Protein AF-A0A2J6PG53-F1 (afdb_monomer)

Sequence (286 aa):
MSLESAIVRFERAFRNMATKQEKALQEWVALQCAYENDNHASLFQEWVLQEQRVCKGVARVMCQLQYQDHYEHLKPDIRKLVDTLVRRLQLDGFWILYFALGRSLVQSRRALRCLVRVVKKRPQTDIHAILLELRRIRDQHRRYDRTRGVSKKMHEFALDDVLRMADALLPPTATAGSRGSTIYPPPSAPAPEIEGVPGEHEQPMTGPGLDSGEQNAQPYESNNKDA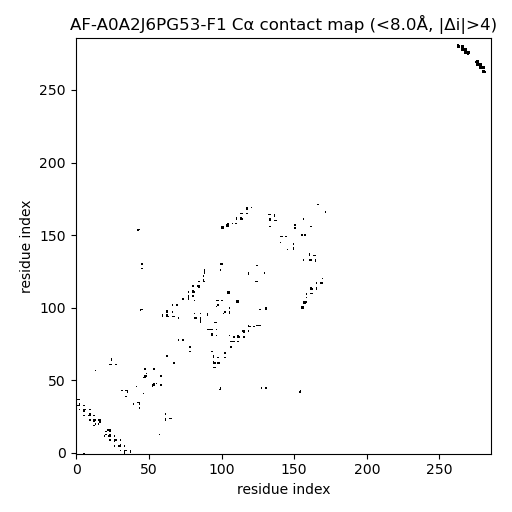DERSLDWDDYDDDGGGGDSGSESDFEHAYESNSKELLPAVLQKDGRGKIHKSLLYVPLC

Structure (mmCIF, N/CA/C/O backbone):
data_AF-A0A2J6PG53-F1
#
_entry.id   AF-A0A2J6PG53-F1
#
loop_
_atom_site.group_PDB
_atom_site.id
_atom_site.type_symbol
_atom_site.label_atom_id
_atom_site.label_alt_id
_atom_site.label_comp_id
_atom_site.label_asym_id
_atom_site.label_entity_id
_atom_site.label_seq_id
_atom_site.pdbx_PDB_ins_code
_atom_site.Cartn_x
_atom_site.Cartn_y
_atom_site.Cartn_z
_atom_site.occupancy
_atom_site.B_iso_or_equiv
_atom_site.auth_seq_id
_atom_site.auth_comp_id
_atom_site.auth_asym_id
_atom_site.auth_atom_id
_atom_site.pdbx_PDB_model_num
ATOM 1 N N . MET A 1 1 ? 1.942 9.872 22.451 1.00 82.25 1 MET A N 1
ATOM 2 C CA . MET A 1 1 ? 1.058 8.727 22.776 1.00 82.25 1 MET A CA 1
ATOM 3 C C . MET A 1 1 ? 1.877 7.475 22.532 1.00 82.25 1 MET A C 1
ATOM 5 O O . MET A 1 1 ? 2.533 7.452 21.503 1.00 82.25 1 MET A O 1
ATOM 9 N N . SER A 1 2 ? 1.918 6.508 23.453 1.00 91.62 2 SER A N 1
ATOM 10 C CA . SER A 1 2 ? 2.671 5.265 23.216 1.00 91.62 2 SER A CA 1
ATOM 11 C C . SER A 1 2 ? 1.938 4.353 22.229 1.00 91.62 2 SER A C 1
ATOM 13 O O . SER A 1 2 ? 0.706 4.414 22.136 1.00 91.62 2 SER A O 1
ATOM 15 N N . LEU A 1 3 ? 2.682 3.486 21.536 1.00 90.12 3 LEU A N 1
ATOM 16 C CA . LEU A 1 3 ? 2.114 2.490 20.627 1.00 90.12 3 LEU A CA 1
ATOM 17 C C . LEU A 1 3 ? 1.132 1.556 21.349 1.00 90.12 3 LEU A C 1
ATOM 19 O O . LEU A 1 3 ? 0.016 1.356 20.880 1.00 90.12 3 LEU A O 1
ATOM 23 N N . GLU A 1 4 ? 1.487 1.065 22.538 1.00 90.75 4 GLU A N 1
ATOM 24 C CA . GLU A 1 4 ? 0.607 0.211 23.352 1.00 90.75 4 GLU A CA 1
ATOM 25 C C . GLU A 1 4 ? -0.728 0.892 23.681 1.00 90.75 4 GLU A C 1
ATOM 27 O O . GLU A 1 4 ? -1.799 0.292 23.564 1.00 90.75 4 GLU A O 1
ATOM 32 N N . SER A 1 5 ? -0.685 2.180 24.042 1.00 92.88 5 SER A N 1
ATOM 33 C CA . SER A 1 5 ? -1.896 2.958 24.308 1.00 92.88 5 SER A CA 1
ATOM 34 C C . SER A 1 5 ? -2.752 3.105 23.049 1.00 92.88 5 SER A C 1
ATOM 36 O O . SER A 1 5 ? -3.978 2.988 23.128 1.00 92.88 5 SER A O 1
ATOM 38 N N . ALA A 1 6 ? -2.124 3.325 21.892 1.00 92.50 6 ALA A N 1
ATOM 39 C CA . ALA A 1 6 ? -2.818 3.431 20.615 1.00 92.50 6 ALA A CA 1
ATOM 40 C C . ALA A 1 6 ? -3.486 2.105 20.211 1.00 92.50 6 ALA A C 1
ATOM 42 O O . ALA A 1 6 ? -4.646 2.122 19.800 1.00 92.50 6 ALA A O 1
ATOM 43 N N . ILE A 1 7 ? -2.824 0.960 20.424 1.00 91.56 7 ILE A N 1
ATOM 44 C CA . ILE A 1 7 ? -3.396 -0.376 20.181 1.00 91.56 7 ILE A CA 1
ATOM 45 C C . ILE A 1 7 ? -4.667 -0.572 21.015 1.00 91.56 7 ILE A C 1
ATOM 47 O O . ILE A 1 7 ? -5.733 -0.853 20.466 1.00 91.56 7 ILE A O 1
ATOM 51 N N . VAL A 1 8 ? -4.603 -0.337 22.330 1.00 93.00 8 VAL A N 1
ATOM 52 C CA . VAL A 1 8 ? -5.758 -0.521 23.232 1.00 93.00 8 VAL A CA 1
ATOM 53 C C . VAL A 1 8 ? -6.928 0.394 22.851 1.00 93.00 8 VAL A C 1
ATOM 55 O O . VAL A 1 8 ? -8.099 -0.005 22.912 1.00 93.00 8 VAL A O 1
ATOM 58 N N . ARG A 1 9 ? -6.637 1.641 22.458 1.00 93.81 9 ARG A N 1
ATOM 59 C CA . ARG A 1 9 ? -7.659 2.588 21.990 1.00 93.81 9 ARG A CA 1
ATOM 60 C C . ARG A 1 9 ? -8.298 2.129 20.685 1.00 93.81 9 ARG A C 1
ATOM 62 O O . ARG A 1 9 ? -9.529 2.140 20.596 1.00 93.81 9 ARG A O 1
ATOM 69 N N . PHE A 1 10 ? -7.487 1.692 19.726 1.00 93.56 10 PHE A N 1
ATOM 70 C CA . PHE A 1 10 ? -7.952 1.159 18.454 1.00 93.56 10 PHE A CA 1
ATOM 71 C C . PHE A 1 10 ? -8.844 -0.068 18.656 1.00 93.56 10 PHE A C 1
ATOM 73 O O . PHE A 1 10 ? -9.980 -0.069 18.191 1.00 93.56 10 PHE A O 1
ATOM 80 N N . GLU A 1 11 ? -8.425 -1.058 19.446 1.00 91.75 11 GLU A N 1
ATOM 81 C CA . GLU A 1 11 ? -9.234 -2.249 19.741 1.00 91.75 11 GLU A CA 1
ATOM 82 C C . GLU A 1 11 ? -10.575 -1.906 20.401 1.00 91.75 11 GLU A C 1
ATOM 84 O O . GLU A 1 11 ? -11.615 -2.517 20.126 1.00 91.75 11 GLU A O 1
ATOM 89 N N . ARG A 1 12 ? -10.582 -0.918 21.305 1.00 92.69 12 ARG A N 1
ATOM 90 C CA . ARG A 1 12 ? -11.817 -0.428 21.927 1.00 92.69 12 ARG A CA 1
ATOM 91 C C . ARG A 1 12 ? -12.718 0.258 20.903 1.00 92.69 12 ARG A C 1
ATOM 93 O O . ARG A 1 12 ? -13.933 0.072 20.957 1.00 92.69 12 ARG A O 1
ATOM 100 N N . ALA A 1 13 ? -12.165 1.064 20.005 1.00 92.31 13 ALA A N 1
ATOM 101 C CA . ALA A 1 13 ? -12.940 1.735 18.969 1.00 92.31 13 ALA A CA 1
ATOM 102 C C . ALA A 1 13 ? -13.483 0.744 17.934 1.00 92.31 13 ALA A C 1
ATOM 104 O O . ALA A 1 13 ? -14.668 0.809 17.613 1.00 92.31 13 ALA A O 1
ATOM 105 N N . PHE A 1 14 ? -12.671 -0.225 17.511 1.00 91.38 14 PHE A N 1
ATOM 106 C CA . PHE A 1 14 ? -13.055 -1.271 16.571 1.00 91.38 14 PHE A CA 1
ATOM 107 C C . PHE A 1 14 ? -14.208 -2.132 17.104 1.00 91.38 14 PHE A C 1
ATOM 109 O O . PHE A 1 14 ? -15.192 -2.352 16.403 1.00 91.38 14 PHE A O 1
ATOM 116 N N . ARG A 1 15 ? -14.177 -2.528 18.386 1.00 91.62 15 ARG A N 1
ATOM 117 C CA . ARG A 1 15 ? -15.313 -3.231 19.022 1.00 91.62 15 ARG A CA 1
ATOM 118 C C . ARG A 1 15 ? -16.623 -2.439 18.986 1.00 91.62 15 ARG A C 1
ATOM 120 O O . ARG A 1 15 ? -17.694 -3.030 18.967 1.00 91.62 15 ARG A O 1
ATOM 127 N N . ASN A 1 16 ? -16.542 -1.110 18.955 1.00 90.81 16 ASN A N 1
ATOM 128 C CA . ASN A 1 16 ? -17.698 -0.214 18.890 1.00 90.81 16 ASN A CA 1
ATOM 129 C C . ASN A 1 16 ? -17.999 0.283 17.461 1.00 90.81 16 ASN A C 1
ATOM 131 O O . ASN A 1 16 ? -18.835 1.174 17.283 1.00 90.81 16 ASN A O 1
ATOM 135 N N . MET A 1 17 ? -17.342 -0.276 16.438 1.00 90.25 17 MET A N 1
ATOM 136 C CA . MET A 1 17 ? -17.388 0.227 15.063 1.00 90.25 17 MET A CA 1
ATOM 137 C C . MET A 1 17 ? -18.797 0.205 14.463 1.00 90.25 17 MET A C 1
ATOM 139 O O . MET A 1 17 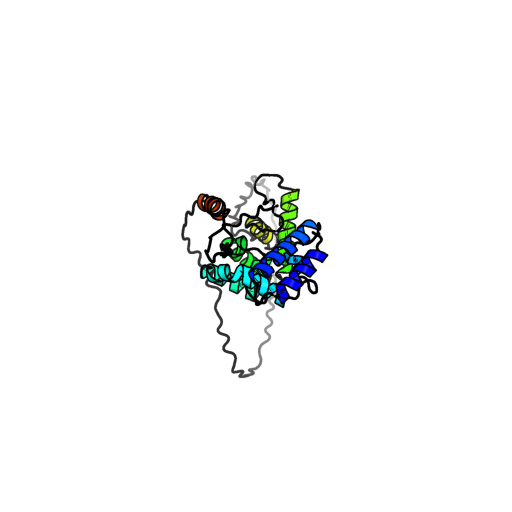? -19.133 1.116 13.713 1.00 90.25 17 MET A O 1
ATOM 143 N N . ALA A 1 18 ? -19.648 -0.752 14.852 1.00 85.44 18 ALA A N 1
ATOM 144 C CA . ALA A 1 18 ? -21.035 -0.844 14.382 1.00 85.44 18 ALA A CA 1
ATOM 145 C C . ALA A 1 18 ? -21.847 0.448 14.600 1.00 85.44 18 ALA A C 1
ATOM 147 O O . ALA A 1 18 ? -22.787 0.717 13.862 1.00 85.44 18 ALA A O 1
ATOM 148 N N . THR A 1 19 ? -21.476 1.260 15.596 1.00 85.31 19 THR A N 1
ATOM 149 C CA . THR A 1 19 ? -22.150 2.534 15.898 1.00 85.31 19 THR A CA 1
ATOM 150 C C . THR A 1 19 ? -21.286 3.763 15.617 1.00 85.31 19 THR A C 1
ATOM 152 O O . THR A 1 19 ? -21.804 4.877 15.597 1.00 85.31 19 THR A O 1
ATOM 155 N N . LYS A 1 20 ? -19.966 3.593 15.440 1.00 90.75 20 LYS A N 1
ATOM 156 C CA . LYS A 1 20 ? -18.984 4.689 15.359 1.00 90.75 20 LYS A CA 1
ATOM 157 C C . LYS A 1 20 ? -17.833 4.362 14.399 1.00 90.75 20 LYS A C 1
ATOM 159 O O . LYS A 1 20 ? -16.673 4.350 14.810 1.00 90.75 20 LYS A O 1
ATOM 164 N N . GLN A 1 21 ? -18.146 4.109 13.128 1.00 90.88 21 GLN A N 1
ATOM 165 C CA . GLN A 1 21 ? -17.150 3.784 12.094 1.00 90.88 21 GLN A CA 1
ATOM 166 C C . GLN A 1 21 ? -16.042 4.840 11.979 1.00 90.88 21 GLN A C 1
ATOM 168 O O . GLN A 1 21 ? -14.862 4.502 12.000 1.00 90.88 21 GLN A O 1
ATOM 173 N N . GLU A 1 22 ? -16.409 6.123 11.955 1.00 91.25 22 GLU A N 1
ATOM 174 C CA . GLU A 1 22 ? -15.449 7.228 11.854 1.00 91.25 22 GLU A CA 1
ATOM 175 C C . GLU A 1 22 ? -14.430 7.218 13.002 1.00 91.25 22 GLU A C 1
ATOM 177 O O . GLU A 1 22 ? -13.234 7.399 12.786 1.00 91.25 22 GLU A O 1
ATOM 182 N N . LYS A 1 23 ? -14.877 6.910 14.227 1.00 92.75 23 LYS A N 1
ATOM 183 C CA . LYS A 1 23 ? -13.979 6.797 15.379 1.00 92.75 23 LYS A CA 1
ATOM 184 C C . LYS A 1 23 ? -12.987 5.644 15.211 1.00 92.75 23 LYS A C 1
ATOM 186 O O . LYS A 1 23 ? -11.836 5.782 15.606 1.00 92.75 23 LYS A O 1
ATOM 191 N N . ALA A 1 24 ? -13.412 4.514 14.644 1.00 92.75 24 ALA A N 1
ATOM 192 C CA . ALA A 1 24 ? -12.507 3.399 14.372 1.00 92.75 24 ALA A CA 1
ATOM 193 C C . ALA A 1 24 ? -11.434 3.788 13.340 1.00 92.75 24 ALA A C 1
ATOM 195 O O . ALA A 1 24 ? -10.266 3.473 13.548 1.00 92.75 24 ALA A O 1
ATOM 196 N N . LEU A 1 25 ? -11.804 4.529 12.288 1.00 93.81 25 LEU A N 1
ATOM 197 C CA . LEU A 1 25 ? -10.853 5.061 11.302 1.00 93.81 25 LEU A CA 1
ATOM 198 C C . LEU A 1 25 ? -9.879 6.072 11.920 1.00 93.81 25 LEU A C 1
ATOM 200 O O . LEU A 1 25 ? -8.680 5.993 11.676 1.00 93.81 25 LEU A O 1
ATOM 204 N N . GLN A 1 26 ? -10.364 6.981 12.768 1.00 94.44 26 GLN A N 1
ATOM 205 C CA . GLN A 1 26 ? -9.506 7.940 13.471 1.00 94.44 26 GLN A CA 1
ATOM 206 C C . GLN A 1 26 ? -8.481 7.238 14.371 1.00 94.44 26 GLN A C 1
ATOM 208 O O . GLN A 1 26 ? -7.308 7.601 14.370 1.00 94.44 26 GLN A O 1
ATOM 213 N N . GLU A 1 27 ? -8.898 6.215 15.121 1.00 95.00 27 GLU A N 1
ATOM 214 C CA . GLU A 1 27 ? -7.981 5.456 15.980 1.00 95.00 27 GLU A CA 1
ATOM 215 C C . GLU A 1 27 ? -7.042 4.545 15.171 1.00 95.00 27 GLU A C 1
ATOM 217 O O . GLU A 1 27 ? -5.925 4.295 15.609 1.00 95.00 27 GLU A O 1
ATOM 222 N N . TRP A 1 28 ? -7.443 4.096 13.977 1.00 94.88 28 TRP A N 1
ATOM 223 C CA . TRP A 1 28 ? -6.558 3.399 13.036 1.00 94.88 28 TRP A CA 1
ATOM 224 C C . TRP A 1 28 ? -5.435 4.306 12.525 1.00 94.88 28 TRP A C 1
ATOM 226 O O . TRP A 1 28 ? -4.267 3.925 12.562 1.00 94.88 28 TRP A O 1
ATOM 236 N N . VAL A 1 29 ? -5.766 5.538 12.132 1.00 93.06 29 VAL A N 1
ATOM 237 C CA . VAL A 1 29 ? -4.764 6.545 11.753 1.00 93.06 29 VAL A CA 1
ATOM 238 C C . VAL A 1 29 ? -3.878 6.900 12.949 1.00 93.06 29 VAL A C 1
ATOM 240 O O . VAL A 1 29 ? -2.661 6.969 12.816 1.00 93.06 29 VAL A O 1
ATOM 243 N N . ALA A 1 30 ? -4.456 7.059 14.144 1.00 93.69 30 ALA A N 1
ATOM 244 C CA . ALA A 1 30 ? -3.682 7.325 15.356 1.00 93.69 30 ALA A CA 1
ATOM 245 C C . ALA A 1 30 ? -2.719 6.177 15.701 1.00 93.69 30 ALA A C 1
ATOM 247 O O . ALA A 1 30 ? -1.609 6.439 16.162 1.00 93.69 30 ALA A O 1
ATOM 248 N N . LEU A 1 31 ? -3.120 4.924 15.460 1.00 93.94 31 LEU A N 1
ATOM 249 C CA . LEU A 1 31 ? -2.261 3.752 15.598 1.00 93.94 31 LEU A CA 1
ATOM 250 C C . LEU A 1 31 ? -1.091 3.799 14.612 1.00 93.94 31 LEU A C 1
ATOM 252 O O . LEU A 1 31 ? 0.048 3.612 15.036 1.00 93.94 31 LEU A O 1
ATOM 256 N N . GLN A 1 32 ? -1.351 4.108 13.340 1.00 92.50 32 GLN A N 1
ATOM 257 C CA . GLN A 1 32 ? -0.295 4.294 12.346 1.00 92.50 32 GLN A CA 1
ATOM 258 C C . GLN A 1 32 ? 0.681 5.402 12.772 1.00 92.50 32 GLN A C 1
ATOM 260 O O . GLN A 1 32 ? 1.887 5.178 12.800 1.00 92.50 32 GLN A O 1
ATOM 265 N N . CYS A 1 33 ? 0.184 6.570 13.188 1.00 91.25 33 CYS A N 1
ATOM 266 C CA . CYS A 1 33 ? 1.042 7.657 13.662 1.00 91.25 33 CYS A CA 1
ATOM 267 C C . CYS A 1 33 ? 1.837 7.268 14.916 1.00 91.25 33 CYS A C 1
ATOM 269 O O . CYS A 1 33 ? 2.998 7.645 15.051 1.00 91.25 33 CYS A O 1
ATOM 271 N N . ALA A 1 34 ? 1.236 6.541 15.861 1.00 91.75 34 ALA A N 1
ATOM 272 C CA . ALA A 1 34 ? 1.941 6.082 17.055 1.00 91.75 34 ALA A CA 1
ATOM 273 C C . ALA A 1 34 ? 3.067 5.105 16.695 1.00 91.75 34 ALA A C 1
ATOM 275 O O . ALA A 1 34 ? 4.157 5.223 17.241 1.00 91.75 34 ALA A O 1
ATOM 276 N N . TYR A 1 35 ? 2.815 4.205 15.743 1.00 91.50 35 TYR A N 1
ATOM 277 C CA . TYR A 1 35 ? 3.811 3.280 15.215 1.00 91.50 35 TYR A CA 1
ATOM 278 C C . TYR A 1 35 ? 4.969 4.016 14.532 1.00 91.50 35 TYR A C 1
ATOM 280 O O . TYR A 1 35 ? 6.133 3.769 14.834 1.00 91.50 35 TYR A O 1
ATOM 288 N N . GLU A 1 36 ? 4.666 4.963 13.644 1.00 87.69 36 GLU A N 1
ATOM 289 C CA . GLU A 1 36 ? 5.690 5.736 12.931 1.00 87.69 36 GLU A CA 1
ATOM 290 C C . GLU A 1 36 ? 6.559 6.575 13.886 1.00 87.69 36 GLU A C 1
ATOM 292 O O . GLU A 1 36 ? 7.755 6.737 13.650 1.00 87.69 36 GLU A O 1
ATOM 297 N N . ASN A 1 37 ? 5.990 7.047 15.000 1.00 88.81 37 ASN A N 1
ATOM 298 C CA . ASN A 1 37 ? 6.720 7.791 16.029 1.00 88.81 37 ASN A CA 1
ATOM 299 C C . ASN A 1 37 ? 7.587 6.912 16.947 1.00 88.81 37 ASN A C 1
ATOM 301 O O . ASN A 1 37 ? 8.491 7.436 17.596 1.00 88.81 37 ASN A O 1
ATOM 305 N N . ASP A 1 38 ? 7.338 5.602 17.013 1.00 87.25 38 ASP A N 1
ATOM 306 C CA . ASP A 1 38 ? 8.083 4.667 17.872 1.00 87.25 38 ASP A CA 1
ATOM 307 C C . ASP A 1 38 ? 9.397 4.177 17.217 1.00 87.25 38 ASP A C 1
ATOM 309 O O . ASP A 1 38 ? 10.044 3.248 17.695 1.00 87.25 38 ASP A O 1
ATOM 313 N N . ASN A 1 39 ? 9.820 4.820 16.115 1.00 79.19 39 ASN A N 1
ATOM 314 C CA . ASN A 1 39 ? 11.070 4.562 15.383 1.00 79.19 39 ASN A CA 1
ATOM 315 C C . ASN A 1 39 ? 11.283 3.088 14.997 1.00 79.19 39 ASN A C 1
ATOM 317 O O . ASN A 1 39 ? 12.402 2.565 15.046 1.00 79.19 39 ASN A O 1
ATOM 321 N N . HIS A 1 40 ? 10.219 2.402 14.584 1.00 79.31 40 HIS A N 1
ATOM 322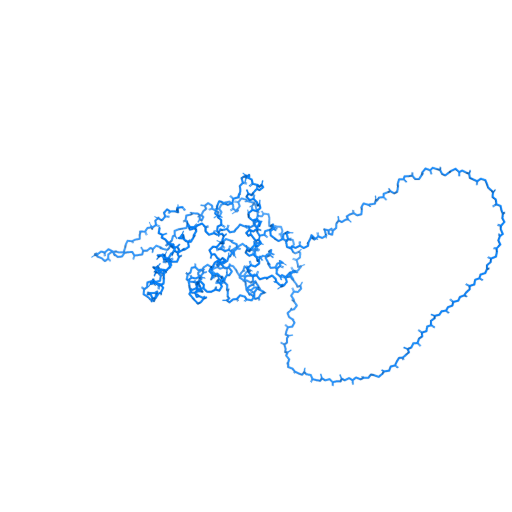 C CA . HIS A 1 40 ? 10.346 1.037 14.096 1.00 79.31 40 HIS A CA 1
ATOM 323 C C . HIS A 1 40 ? 11.185 0.953 12.821 1.00 79.31 40 HIS A C 1
ATOM 325 O O . HIS A 1 40 ? 11.167 1.830 11.959 1.00 79.31 40 HIS A O 1
ATOM 331 N N . ALA A 1 41 ? 11.909 -0.161 12.693 1.00 80.38 41 ALA A N 1
ATOM 332 C CA . ALA A 1 41 ? 12.687 -0.434 11.499 1.00 80.38 41 ALA A CA 1
ATOM 333 C C . ALA A 1 41 ? 11.780 -0.677 10.286 1.00 80.38 41 ALA A C 1
ATOM 335 O O . ALA A 1 41 ? 12.130 -0.242 9.202 1.00 80.38 41 ALA A O 1
ATOM 336 N N . SER A 1 42 ? 10.663 -1.389 10.432 1.00 84.50 42 SER A N 1
ATOM 337 C CA . SER A 1 42 ? 9.743 -1.735 9.338 1.00 84.50 42 SER A CA 1
ATOM 338 C C . SER A 1 42 ? 8.700 -0.657 9.062 1.00 84.50 42 SER A C 1
ATOM 340 O O . SER A 1 42 ? 8.386 0.154 9.929 1.00 84.50 42 SER A O 1
ATOM 342 N N . LEU A 1 43 ? 8.130 -0.677 7.855 1.00 87.31 43 LEU A N 1
ATOM 343 C CA . LEU A 1 43 ? 6.966 0.152 7.537 1.00 87.31 43 LEU A CA 1
ATOM 344 C C . LEU A 1 43 ? 5.728 -0.349 8.293 1.00 87.31 43 LEU A C 1
ATOM 346 O O . LEU A 1 43 ? 5.602 -1.544 8.568 1.00 87.31 43 LEU A O 1
ATOM 350 N N . PHE A 1 44 ? 4.778 0.544 8.577 1.00 89.62 44 PHE A N 1
ATOM 351 C CA . PHE A 1 44 ? 3.522 0.169 9.236 1.00 89.62 44 PHE A CA 1
ATOM 352 C C . PHE A 1 44 ? 2.778 -0.925 8.458 1.00 89.62 44 PHE A C 1
ATOM 354 O O . PHE A 1 44 ? 2.273 -1.882 9.039 1.00 89.62 44 PHE A O 1
ATOM 361 N N . GLN A 1 45 ? 2.779 -0.822 7.130 1.00 90.75 45 GLN A N 1
ATOM 362 C CA . GLN A 1 45 ? 2.194 -1.802 6.224 1.00 90.75 45 GLN A CA 1
ATOM 363 C C . GLN A 1 45 ? 2.834 -3.183 6.390 1.00 90.75 45 GLN A C 1
ATOM 365 O O . GLN A 1 45 ? 2.122 -4.179 6.491 1.00 90.75 45 GLN A O 1
ATOM 370 N N . GLU A 1 46 ? 4.168 -3.244 6.455 1.00 88.25 46 GLU A N 1
ATOM 371 C CA . GLU A 1 46 ? 4.908 -4.490 6.683 1.00 88.25 46 GLU A CA 1
ATOM 372 C C . GLU A 1 46 ? 4.540 -5.085 8.045 1.00 88.25 46 GLU A C 1
ATOM 374 O O . GLU A 1 46 ? 4.253 -6.274 8.141 1.00 88.25 46 GLU A O 1
ATOM 379 N N . TRP A 1 47 ? 4.484 -4.250 9.081 1.00 88.31 47 TRP A N 1
ATOM 380 C CA . TRP A 1 47 ? 4.169 -4.674 10.442 1.00 88.31 47 TRP A CA 1
ATOM 381 C C . TRP A 1 47 ? 2.743 -5.206 10.609 1.00 88.31 47 TRP A C 1
ATOM 383 O O . TRP A 1 47 ? 2.541 -6.198 11.304 1.00 88.31 47 TRP A O 1
ATOM 393 N N . VAL A 1 48 ? 1.756 -4.584 9.959 1.00 90.00 48 VAL A N 1
ATOM 394 C CA . VAL A 1 48 ? 0.361 -5.055 9.975 1.00 90.00 48 VAL A CA 1
ATOM 395 C C . VAL A 1 48 ? 0.190 -6.343 9.168 1.00 90.00 48 VAL A C 1
ATOM 397 O O . VAL A 1 48 ? -0.616 -7.190 9.549 1.00 90.00 48 VAL A O 1
ATOM 400 N N . LEU A 1 49 ? 0.906 -6.484 8.047 1.00 86.31 49 LEU A N 1
ATOM 401 C CA . LEU A 1 49 ? 0.812 -7.666 7.183 1.00 86.31 49 LEU A CA 1
ATOM 402 C C . LEU A 1 49 ? 1.581 -8.877 7.732 1.00 86.31 49 LEU A C 1
ATOM 404 O O . LEU A 1 49 ? 1.290 -9.999 7.324 1.00 86.31 49 LEU A O 1
ATOM 408 N N . GLN A 1 50 ? 2.527 -8.676 8.652 1.00 83.19 50 GLN A N 1
ATOM 409 C CA . GLN A 1 50 ? 3.161 -9.768 9.389 1.00 83.19 50 GLN A CA 1
ATOM 410 C C . GLN A 1 50 ? 2.153 -10.462 10.316 1.00 83.19 50 GLN A C 1
ATOM 412 O O . GLN A 1 50 ? 1.356 -9.825 11.010 1.00 83.19 50 GLN A O 1
ATOM 417 N N . GLU A 1 51 ? 2.193 -11.794 10.343 1.00 61.28 51 GLU A N 1
A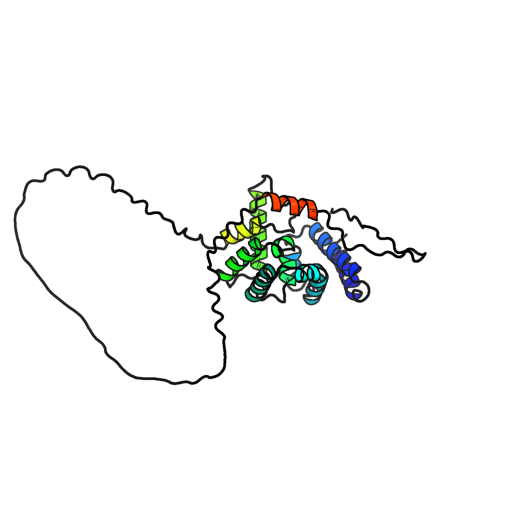TOM 418 C CA . GLU A 1 51 ? 1.297 -12.591 11.177 1.00 61.28 51 GLU A CA 1
ATOM 419 C C . GLU A 1 51 ? 1.459 -12.213 12.666 1.00 61.28 51 GLU A C 1
ATOM 421 O O . GLU A 1 51 ? 2.571 -12.013 13.150 1.00 61.28 51 GLU A O 1
ATOM 426 N N . GLN A 1 52 ? 0.336 -12.162 13.400 1.00 65.12 52 GLN A N 1
ATOM 427 C CA . GLN A 1 52 ? 0.213 -12.008 14.869 1.00 65.12 52 GLN A CA 1
ATOM 428 C C . GLN A 1 52 ? 0.081 -10.591 15.469 1.00 65.12 52 GLN A C 1
ATOM 430 O O . GLN A 1 52 ? -0.133 -10.495 16.677 1.00 65.12 52 GLN A O 1
ATOM 435 N N . ARG A 1 53 ? 0.148 -9.490 14.704 1.00 74.56 53 ARG A N 1
ATOM 436 C CA . ARG A 1 53 ? 0.062 -8.127 15.296 1.00 74.56 53 ARG A CA 1
ATOM 437 C C . ARG A 1 53 ? -1.312 -7.480 15.206 1.00 74.56 53 ARG A C 1
ATOM 439 O O . ARG A 1 53 ? -1.835 -7.002 16.208 1.00 74.56 53 ARG A O 1
ATOM 446 N N . VAL A 1 54 ? -1.917 -7.507 14.025 1.00 83.06 54 VAL A N 1
ATOM 447 C CA . VAL A 1 54 ? -3.306 -7.094 13.814 1.00 83.06 54 VAL A CA 1
ATOM 448 C C . VAL A 1 54 ? -4.029 -8.260 13.162 1.00 83.06 54 VAL A C 1
ATOM 450 O O . VAL A 1 54 ? -3.534 -8.861 12.212 1.00 83.06 54 VAL A O 1
ATOM 453 N N . CYS A 1 55 ? -5.209 -8.610 13.672 1.00 86.62 55 CYS A N 1
ATOM 454 C CA . CYS A 1 55 ? -6.009 -9.662 13.055 1.00 86.62 55 CYS A CA 1
ATOM 455 C C . CYS A 1 55 ? -6.319 -9.293 11.594 1.00 86.62 55 CYS A C 1
ATOM 457 O O . CYS A 1 55 ? -6.830 -8.205 11.321 1.00 86.62 55 CYS A O 1
ATOM 459 N N . LYS A 1 56 ? -6.063 -10.213 10.655 1.00 85.31 56 LYS A N 1
ATOM 460 C CA . LYS A 1 56 ? -6.275 -9.994 9.214 1.00 85.31 56 LYS A CA 1
ATOM 461 C C . LYS A 1 56 ? -7.688 -9.492 8.896 1.00 85.31 56 LYS A C 1
ATOM 463 O O . LYS A 1 56 ? -7.853 -8.600 8.070 1.00 85.31 56 LYS A O 1
ATOM 468 N N . GLY A 1 57 ? -8.704 -10.020 9.584 1.00 88.69 57 GLY A N 1
ATOM 469 C CA . GLY A 1 57 ? -10.090 -9.570 9.428 1.00 88.69 57 GLY A CA 1
ATOM 470 C C . GLY A 1 57 ? -10.298 -8.109 9.838 1.00 88.69 57 GLY A C 1
ATOM 471 O O . GLY A 1 57 ? -11.024 -7.382 9.168 1.00 88.69 57 GLY A O 1
ATOM 472 N N . VAL A 1 58 ? -9.610 -7.654 10.888 1.00 90.69 58 VAL A N 1
ATOM 473 C CA . VAL A 1 58 ? -9.641 -6.255 11.340 1.00 90.69 58 VAL A CA 1
ATOM 474 C C . VAL A 1 58 ? -8.984 -5.352 10.300 1.00 90.69 58 VAL A C 1
ATOM 476 O O . VAL A 1 58 ? -9.598 -4.379 9.867 1.00 90.69 58 VAL A O 1
ATOM 479 N N . ALA A 1 59 ? -7.779 -5.709 9.843 1.00 91.12 59 ALA A N 1
ATOM 480 C CA . ALA A 1 59 ? -7.068 -4.960 8.807 1.00 91.12 59 ALA A CA 1
ATOM 481 C C . ALA A 1 59 ? -7.900 -4.850 7.519 1.00 91.12 59 ALA A C 1
ATOM 483 O O . ALA A 1 59 ? -8.047 -3.755 6.977 1.00 91.12 59 ALA A O 1
ATOM 484 N N . ARG A 1 60 ? -8.524 -5.954 7.084 1.00 93.19 60 ARG A N 1
ATOM 485 C CA . ARG A 1 60 ? -9.437 -5.979 5.936 1.00 93.19 60 ARG A CA 1
ATOM 486 C C . ARG A 1 60 ? -10.571 -4.975 6.089 1.00 93.19 60 ARG A C 1
ATOM 488 O O . ARG A 1 60 ? -10.777 -4.169 5.189 1.00 93.19 60 ARG A O 1
ATOM 495 N N . VAL A 1 61 ? -11.287 -5.007 7.212 1.00 94.06 61 VAL A N 1
ATOM 496 C CA . VAL A 1 61 ? -12.421 -4.106 7.460 1.00 94.06 61 VAL A CA 1
ATOM 497 C C . VAL A 1 61 ? -11.976 -2.645 7.448 1.00 94.06 61 VAL A C 1
ATOM 499 O O . VAL A 1 61 ? -12.601 -1.829 6.774 1.00 94.06 61 VAL A O 1
ATOM 502 N N . MET A 1 62 ? -10.877 -2.314 8.131 1.00 94.50 62 MET A N 1
ATOM 503 C CA . MET A 1 62 ? -10.371 -0.939 8.167 1.00 94.50 62 MET A CA 1
ATOM 504 C C . MET A 1 62 ? -9.945 -0.447 6.781 1.00 94.50 62 MET A C 1
ATOM 506 O O . MET A 1 62 ? -10.310 0.656 6.382 1.00 94.50 62 MET A O 1
ATOM 510 N N . CYS A 1 63 ? -9.238 -1.279 6.015 1.00 93.69 63 CYS A N 1
ATOM 511 C CA . CYS A 1 63 ? -8.799 -0.926 4.668 1.00 93.69 63 CYS A CA 1
ATOM 512 C C . CYS A 1 63 ? -9.972 -0.828 3.687 1.00 93.69 63 CYS A C 1
ATOM 514 O O . CYS A 1 63 ? -9.970 0.043 2.825 1.00 93.69 63 CYS A O 1
ATOM 516 N N . GLN A 1 64 ? -10.991 -1.681 3.812 1.00 93.81 64 GLN A N 1
ATOM 517 C CA . GLN A 1 64 ? -12.214 -1.544 3.022 1.00 93.81 64 GLN A CA 1
ATOM 518 C C . GLN A 1 64 ? -12.912 -0.222 3.343 1.00 93.81 64 GLN A C 1
ATOM 520 O O . GLN A 1 64 ? -13.174 0.545 2.427 1.00 93.81 64 GLN A O 1
ATOM 525 N N . LEU A 1 65 ? -13.111 0.116 4.619 1.00 93.19 65 LEU A N 1
ATOM 526 C CA . LEU A 1 65 ? -13.690 1.411 4.998 1.00 93.19 65 LEU A CA 1
ATOM 527 C C . LEU A 1 65 ? -12.889 2.605 4.457 1.00 93.19 65 LEU A C 1
ATOM 529 O O . LEU A 1 65 ? -13.475 3.627 4.118 1.00 93.19 65 LEU A O 1
ATOM 533 N N . GLN A 1 66 ? -11.564 2.483 4.369 1.00 93.75 66 GLN A N 1
ATOM 534 C CA . GLN A 1 66 ? -10.695 3.555 3.890 1.00 93.75 66 GLN A CA 1
ATOM 535 C C . GLN A 1 66 ? -10.629 3.659 2.356 1.00 93.75 66 GLN A C 1
ATOM 537 O O . GLN A 1 66 ? -10.470 4.756 1.825 1.00 93.75 66 GLN A O 1
ATOM 542 N N . TYR A 1 67 ? -10.705 2.537 1.633 1.00 94.56 67 TYR A N 1
ATOM 543 C CA . TYR A 1 67 ? -10.373 2.481 0.204 1.00 94.56 67 TYR A CA 1
ATOM 544 C C . TYR A 1 67 ? -11.502 1.990 -0.709 1.00 94.56 67 TYR A C 1
ATOM 546 O O . TYR A 1 67 ? -11.318 2.016 -1.926 1.00 94.56 67 TYR A O 1
ATOM 554 N N . GLN A 1 68 ? -12.648 1.557 -0.171 1.00 94.62 68 GLN A N 1
ATOM 555 C CA . GLN A 1 68 ? -13.774 1.045 -0.964 1.00 94.62 68 GLN A CA 1
ATOM 556 C C . GLN A 1 68 ? -14.214 2.063 -2.018 1.00 94.62 68 GLN A C 1
ATOM 558 O O . GLN A 1 68 ? -14.172 1.756 -3.208 1.00 94.62 68 GLN A O 1
ATOM 563 N N . ASP A 1 69 ? -14.522 3.293 -1.602 1.00 94.50 69 ASP A N 1
ATOM 564 C CA . ASP A 1 69 ? -14.953 4.358 -2.510 1.00 94.50 69 ASP A CA 1
ATOM 565 C C . ASP A 1 69 ? -13.900 4.612 -3.597 1.00 94.50 69 ASP A C 1
ATOM 567 O O . ASP A 1 69 ? -14.216 4.740 -4.780 1.00 94.50 69 ASP A O 1
ATOM 571 N N . HIS A 1 70 ? -12.616 4.618 -3.234 1.00 94.12 70 HIS A N 1
ATOM 572 C CA . HIS A 1 70 ? -11.533 4.808 -4.197 1.00 94.12 70 HIS A CA 1
ATOM 573 C C . HIS A 1 70 ? -11.441 3.681 -5.227 1.00 94.12 70 HIS A C 1
ATOM 575 O O . HIS A 1 70 ? -11.122 3.959 -6.383 1.00 94.12 70 HIS A O 1
ATOM 581 N N . TYR A 1 71 ? -11.697 2.435 -4.827 1.00 95.19 71 TYR A N 1
ATOM 582 C CA . TYR A 1 71 ? -11.726 1.289 -5.733 1.00 95.19 71 TYR A CA 1
ATOM 583 C C . TYR A 1 71 ? -12.956 1.329 -6.650 1.00 95.19 71 TYR A C 1
ATOM 585 O O . TYR A 1 71 ? -12.841 1.100 -7.859 1.00 95.19 71 TYR A O 1
ATOM 593 N N . GLU A 1 72 ? -14.123 1.680 -6.107 1.00 95.12 72 GLU A N 1
ATOM 594 C CA . GLU A 1 72 ? -15.386 1.783 -6.847 1.00 95.12 72 GLU A CA 1
ATOM 595 C C . GLU A 1 72 ? -15.343 2.834 -7.961 1.00 95.12 72 GLU A C 1
ATOM 597 O O . GLU A 1 72 ? -15.916 2.609 -9.029 1.00 95.12 72 GLU A O 1
ATOM 602 N N . HIS A 1 73 ? -14.578 3.908 -7.767 1.00 96.38 73 HIS A N 1
ATOM 603 C CA . HIS A 1 73 ? -14.392 4.977 -8.751 1.00 96.38 73 HIS A CA 1
ATOM 604 C C . HIS A 1 73 ? -13.177 4.778 -9.677 1.00 96.38 73 HIS A C 1
ATOM 606 O O . HIS A 1 73 ? -12.872 5.651 -10.493 1.00 96.38 73 HIS A O 1
ATOM 612 N N . LEU A 1 74 ? -12.460 3.648 -9.589 1.00 95.06 74 LEU A N 1
ATOM 613 C CA . LEU A 1 74 ? -11.373 3.355 -10.527 1.00 95.06 74 LEU A CA 1
ATOM 614 C C . LEU A 1 74 ? -11.881 3.226 -11.964 1.00 95.06 74 LEU A C 1
ATOM 616 O O . LEU A 1 74 ? -12.895 2.578 -12.234 1.00 95.06 74 LEU A O 1
ATOM 620 N N . LYS A 1 75 ? -11.088 3.747 -12.907 1.00 96.56 75 LYS A N 1
ATOM 621 C CA . LYS A 1 75 ? -11.297 3.493 -14.335 1.00 96.56 75 LYS A CA 1
ATOM 622 C C . LYS A 1 75 ? -11.231 1.979 -14.622 1.00 96.56 75 LYS A C 1
ATOM 624 O O . LYS A 1 75 ? -10.411 1.284 -14.009 1.00 96.56 75 LYS A O 1
ATOM 629 N N . PRO A 1 76 ? -12.041 1.448 -15.560 1.00 96.88 76 PRO A N 1
ATOM 630 C CA . PRO A 1 76 ? -12.103 0.009 -15.828 1.00 96.88 76 PRO A CA 1
ATOM 631 C C . PRO A 1 76 ? -10.761 -0.630 -16.215 1.00 96.88 76 PRO A C 1
ATOM 633 O O . PRO A 1 76 ? -10.485 -1.767 -15.839 1.00 96.88 76 PRO A O 1
ATOM 636 N N . ASP A 1 77 ? -9.909 0.085 -16.949 1.00 96.38 77 ASP A N 1
ATOM 637 C CA . ASP A 1 77 ? -8.580 -0.382 -17.356 1.00 96.38 77 ASP A CA 1
ATOM 638 C C . ASP A 1 77 ? -7.615 -0.513 -16.166 1.00 96.38 77 ASP A C 1
ATOM 640 O O . ASP A 1 77 ? -6.868 -1.487 -16.081 1.00 96.38 77 ASP A O 1
ATOM 644 N N . ILE A 1 78 ? -7.675 0.423 -15.215 1.00 97.12 78 ILE A N 1
ATOM 645 C CA . ILE A 1 78 ? -6.914 0.369 -13.961 1.00 97.12 78 ILE A CA 1
ATOM 646 C C . ILE A 1 78 ? -7.427 -0.777 -13.085 1.00 97.12 78 ILE A C 1
ATOM 648 O O . ILE A 1 78 ? -6.626 -1.565 -12.582 1.00 97.12 78 ILE A O 1
ATOM 652 N N . ARG A 1 79 ? -8.752 -0.933 -12.959 1.00 97.38 79 ARG A N 1
ATOM 653 C CA . ARG A 1 79 ? -9.358 -2.031 -12.189 1.00 97.38 79 ARG A CA 1
ATOM 654 C C . ARG A 1 79 ? -8.906 -3.402 -12.703 1.00 97.38 79 ARG A C 1
ATOM 656 O O . ARG A 1 79 ? -8.476 -4.224 -11.904 1.00 97.38 79 ARG A O 1
ATOM 663 N N . LYS A 1 80 ? -8.863 -3.612 -14.026 1.00 97.75 80 LYS A N 1
ATOM 664 C CA . LYS A 1 80 ? -8.326 -4.850 -14.630 1.00 97.75 80 LYS A CA 1
ATOM 665 C C . LYS A 1 80 ? -6.878 -5.144 -14.215 1.00 97.75 80 LYS A C 1
ATOM 667 O O . LYS A 1 80 ? -6.525 -6.305 -13.994 1.00 97.75 80 LYS A O 1
ATOM 672 N N . LEU A 1 81 ? -6.027 -4.120 -14.110 1.00 98.19 81 LEU A N 1
ATOM 673 C CA . LEU A 1 81 ? -4.642 -4.284 -13.648 1.00 98.19 81 LEU A CA 1
ATOM 674 C C . LEU A 1 81 ? -4.587 -4.651 -12.161 1.00 98.19 81 LEU A C 1
ATOM 676 O O . LEU A 1 81 ? -3.830 -5.548 -11.791 1.00 98.19 81 LEU A O 1
ATOM 680 N N . VAL A 1 82 ? -5.417 -4.014 -11.330 1.00 97.88 82 VAL A N 1
ATOM 681 C CA . VAL A 1 82 ? -5.561 -4.359 -9.907 1.00 97.88 82 VAL A CA 1
ATOM 682 C C . VAL A 1 82 ? -6.003 -5.812 -9.749 1.00 97.88 82 VAL A C 1
ATOM 684 O O . VAL A 1 82 ? -5.332 -6.571 -9.058 1.00 97.88 82 VAL A O 1
ATOM 687 N N . ASP A 1 83 ? -7.055 -6.238 -10.447 1.00 97.62 83 ASP A N 1
ATOM 688 C CA . ASP A 1 83 ? -7.573 -7.610 -10.373 1.00 97.62 83 ASP A CA 1
ATOM 689 C C . ASP A 1 83 ? -6.545 -8.641 -10.879 1.00 97.62 83 ASP A C 1
ATOM 691 O O . ASP A 1 83 ? -6.466 -9.772 -10.392 1.00 97.62 83 ASP A O 1
ATOM 695 N N . THR A 1 84 ? -5.711 -8.256 -11.849 1.00 97.62 84 THR A N 1
ATOM 696 C CA . THR A 1 84 ? -4.590 -9.082 -12.321 1.00 97.62 84 THR A CA 1
ATOM 697 C C . THR A 1 84 ? -3.526 -9.253 -11.241 1.00 97.62 84 THR A C 1
ATOM 699 O O . THR A 1 84 ? -3.075 -10.375 -11.011 1.00 97.62 84 THR A O 1
ATOM 702 N N . LEU A 1 85 ? -3.143 -8.171 -10.559 1.00 97.88 85 LEU A N 1
ATOM 703 C CA . LEU A 1 85 ? -2.179 -8.226 -9.459 1.00 97.88 85 LEU A CA 1
ATOM 704 C C . LEU A 1 85 ? -2.726 -9.002 -8.265 1.00 97.88 85 LEU A C 1
ATOM 706 O O . LEU A 1 85 ? -2.018 -9.854 -7.747 1.00 97.88 85 LEU A O 1
ATOM 710 N N . VAL A 1 86 ? -3.985 -8.775 -7.878 1.00 97.25 86 VAL A N 1
ATOM 711 C CA . VAL A 1 86 ? -4.653 -9.510 -6.792 1.00 97.25 86 VAL A CA 1
ATOM 712 C C . VAL A 1 86 ? -4.593 -11.013 -7.045 1.00 97.25 86 VAL A C 1
ATOM 714 O O . VAL A 1 86 ? -4.195 -11.759 -6.156 1.00 97.25 86 VAL A O 1
ATOM 717 N N . ARG A 1 87 ? -4.908 -11.462 -8.267 1.00 97.19 87 ARG A N 1
ATOM 718 C CA . ARG A 1 87 ? -4.833 -12.886 -8.623 1.00 97.19 87 ARG A CA 1
ATOM 719 C C . ARG A 1 87 ? -3.400 -13.415 -8.639 1.00 97.19 87 ARG A C 1
ATOM 721 O O . ARG A 1 87 ? -3.143 -14.461 -8.055 1.00 97.19 87 ARG A O 1
ATOM 728 N N . ARG A 1 88 ? -2.463 -12.712 -9.286 1.00 96.00 88 ARG A N 1
ATOM 729 C CA . ARG A 1 88 ? -1.073 -13.192 -9.424 1.00 96.00 88 ARG A CA 1
ATOM 730 C C . ARG A 1 88 ? -0.307 -13.214 -8.106 1.00 96.00 88 ARG A C 1
ATOM 732 O O . ARG A 1 88 ? 0.490 -14.117 -7.904 1.00 96.00 88 ARG A O 1
ATOM 739 N N . LEU A 1 89 ? -0.574 -12.258 -7.224 1.00 96.06 89 LEU A N 1
ATOM 740 C CA . LEU A 1 89 ? 0.012 -12.186 -5.886 1.00 96.06 89 LEU A CA 1
ATOM 741 C C . LEU A 1 89 ? -0.785 -12.991 -4.844 1.00 96.06 89 LEU A C 1
ATOM 743 O O . LEU A 1 89 ? -0.446 -12.937 -3.666 1.00 96.06 89 LEU A O 1
ATOM 747 N N . GLN A 1 90 ? -1.847 -13.699 -5.256 1.00 95.38 90 GLN A N 1
ATOM 748 C CA . GLN A 1 90 ? -2.723 -14.494 -4.384 1.00 95.38 90 GLN A CA 1
ATOM 749 C C . GLN A 1 90 ? -3.268 -13.697 -3.182 1.00 95.38 90 GLN A C 1
ATOM 751 O O . GLN A 1 90 ? -3.340 -14.181 -2.053 1.00 95.38 90 GLN A O 1
ATOM 756 N N . LEU A 1 91 ? -3.649 -12.440 -3.419 1.00 94.44 91 LEU A N 1
ATOM 757 C CA . LEU A 1 91 ? -4.142 -11.545 -2.376 1.00 94.44 91 LEU A CA 1
ATOM 758 C C . LEU A 1 91 ? -5.608 -11.832 -2.051 1.00 94.44 91 LEU A C 1
ATOM 760 O O . LEU A 1 91 ? -6.425 -12.085 -2.934 1.00 94.44 91 LEU A O 1
ATOM 764 N N . ASP A 1 92 ? -5.973 -11.659 -0.782 1.00 92.06 92 ASP A N 1
ATOM 765 C CA . ASP A 1 92 ? -7.353 -11.751 -0.275 1.00 92.06 92 ASP A CA 1
ATOM 766 C C . ASP A 1 92 ? -8.178 -10.483 -0.598 1.00 92.06 92 ASP A C 1
ATOM 768 O O . ASP A 1 92 ? -8.897 -9.939 0.241 1.00 92.06 92 ASP A O 1
ATOM 772 N N . GLY A 1 93 ? -8.022 -9.965 -1.819 1.00 94.06 93 GLY A N 1
ATOM 773 C CA . GLY A 1 93 ? -8.732 -8.803 -2.352 1.00 94.06 93 GLY A CA 1
ATOM 774 C C . GLY A 1 93 ? -7.872 -7.557 -2.589 1.00 94.06 93 GLY A C 1
ATOM 775 O O . GLY A 1 93 ? -6.710 -7.462 -2.190 1.00 94.06 93 GLY A O 1
ATOM 776 N N . PHE A 1 94 ? -8.483 -6.565 -3.246 1.00 95.31 94 PHE A N 1
ATOM 777 C CA . PHE A 1 94 ? -7.830 -5.312 -3.652 1.00 95.31 94 PHE A CA 1
ATOM 778 C C . PHE A 1 94 ? -7.323 -4.475 -2.470 1.00 95.31 94 PHE A C 1
ATOM 780 O O . PHE A 1 94 ? -6.370 -3.711 -2.620 1.00 95.31 94 PHE A O 1
ATOM 787 N N . TRP A 1 95 ? -7.949 -4.610 -1.296 1.00 94.75 95 TRP A N 1
ATOM 788 C CA . TRP A 1 95 ? -7.636 -3.802 -0.118 1.00 94.75 95 TRP A CA 1
ATOM 789 C C . TRP A 1 95 ? -6.187 -3.995 0.341 1.00 94.75 95 TRP A C 1
ATOM 791 O O . TRP A 1 95 ? -5.581 -3.031 0.797 1.00 94.75 95 TRP A O 1
ATOM 801 N N . ILE A 1 96 ? -5.605 -5.192 0.160 1.00 94.88 96 ILE A N 1
ATOM 802 C CA . ILE A 1 96 ? -4.192 -5.450 0.487 1.00 94.88 96 ILE A CA 1
ATOM 803 C C . ILE A 1 96 ? -3.288 -4.608 -0.407 1.00 94.88 96 ILE A C 1
ATOM 805 O O . ILE A 1 96 ? -2.325 -4.025 0.075 1.00 94.88 96 ILE A O 1
ATOM 809 N N . LEU A 1 97 ? -3.612 -4.509 -1.698 1.00 95.19 97 LEU A N 1
ATOM 810 C CA . LEU A 1 97 ? -2.816 -3.742 -2.650 1.00 95.19 97 LEU A CA 1
ATOM 811 C C . LEU A 1 97 ? -2.840 -2.246 -2.311 1.00 95.19 97 LEU A C 1
ATOM 813 O O . LEU A 1 97 ? -1.793 -1.606 -2.296 1.00 95.19 97 LEU A O 1
ATOM 817 N N . TYR A 1 98 ? -4.022 -1.709 -1.988 1.00 95.00 98 TYR A N 1
ATOM 818 C CA . TYR A 1 98 ? -4.169 -0.325 -1.525 1.00 95.00 98 TYR A CA 1
ATOM 819 C C . TYR A 1 98 ? -3.432 -0.072 -0.217 1.00 95.00 98 TYR A C 1
ATOM 821 O O . TYR A 1 98 ? -2.756 0.944 -0.089 1.00 95.00 98 TYR A O 1
ATOM 829 N N . PHE A 1 99 ? -3.554 -0.991 0.738 1.00 93.62 99 PHE A N 1
ATOM 830 C CA . PHE A 1 99 ? -2.896 -0.865 2.026 1.00 93.62 99 PHE A CA 1
ATOM 831 C C . PHE A 1 99 ? -1.374 -0.893 1.885 1.00 93.62 99 PHE A C 1
ATOM 833 O O . PHE A 1 99 ? -0.703 -0.017 2.418 1.00 93.62 99 PHE A O 1
ATOM 840 N N . ALA A 1 100 ? -0.843 -1.852 1.124 1.00 93.44 100 ALA A N 1
ATOM 841 C CA . ALA A 1 100 ? 0.585 -2.047 0.916 1.00 93.44 100 ALA A CA 1
ATOM 842 C C . ALA A 1 100 ? 1.223 -0.906 0.109 1.00 93.44 100 ALA A C 1
ATOM 844 O O . ALA A 1 100 ? 2.218 -0.323 0.531 1.00 93.44 100 ALA A O 1
ATOM 845 N N . LEU A 1 101 ? 0.665 -0.591 -1.062 1.00 93.19 101 LEU A N 1
ATOM 846 C CA . LEU A 1 101 ? 1.302 0.308 -2.030 1.00 93.19 101 LEU A CA 1
ATOM 847 C C . LEU A 1 101 ? 0.848 1.765 -1.898 1.00 93.19 101 LEU A C 1
ATOM 849 O O . LEU A 1 101 ? 1.530 2.669 -2.378 1.00 93.19 101 LEU A O 1
ATOM 853 N N . GLY A 1 102 ? -0.298 1.996 -1.259 1.00 92.25 102 GLY A N 1
ATOM 854 C CA . GLY A 1 102 ? -0.925 3.306 -1.151 1.00 92.25 102 GLY A CA 1
ATOM 855 C C . GLY A 1 102 ? -1.763 3.685 -2.375 1.00 92.25 102 GLY A C 1
ATOM 856 O O . GLY A 1 102 ? -1.576 3.201 -3.495 1.00 92.25 102 GLY A O 1
ATOM 857 N N . ARG A 1 103 ? -2.708 4.606 -2.157 1.00 92.62 103 ARG A N 1
ATOM 858 C CA . ARG A 1 103 ? -3.659 5.077 -3.179 1.00 92.62 103 ARG A CA 1
ATOM 859 C C . ARG A 1 103 ? -2.966 5.622 -4.432 1.00 92.62 103 ARG A C 1
ATOM 861 O O . ARG A 1 103 ? -3.421 5.333 -5.535 1.00 92.62 103 ARG A O 1
ATOM 868 N N . SER A 1 104 ? -1.885 6.384 -4.274 1.00 91.38 104 SER A N 1
ATOM 869 C CA . SER A 1 104 ? -1.152 7.024 -5.378 1.00 91.38 104 SER A CA 1
ATOM 87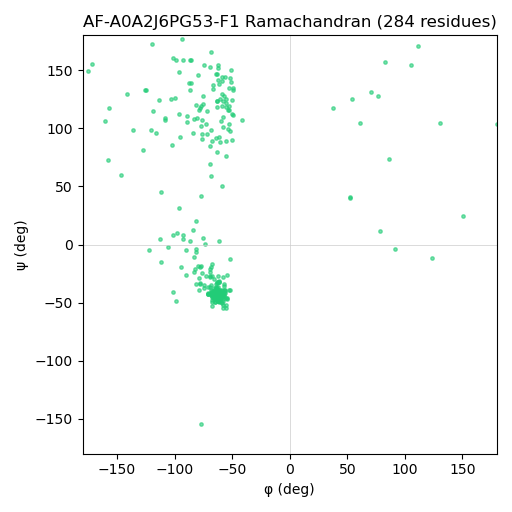0 C C . SER A 1 104 ? -0.652 6.010 -6.411 1.00 91.38 104 SER A C 1
ATOM 872 O O . SER A 1 104 ? -0.859 6.188 -7.612 1.00 91.38 104 SER A O 1
ATOM 874 N N . LEU A 1 105 ? -0.044 4.914 -5.954 1.00 94.12 105 LEU A N 1
ATOM 875 C CA . LEU A 1 105 ? 0.434 3.853 -6.834 1.00 94.12 105 LEU A CA 1
ATOM 876 C C . LEU A 1 105 ? -0.710 3.055 -7.442 1.00 94.12 105 LEU A C 1
ATOM 878 O O . LEU A 1 105 ? -0.674 2.771 -8.639 1.00 94.12 105 LEU A O 1
ATOM 882 N N . VAL A 1 106 ? -1.737 2.724 -6.654 1.00 95.56 106 VAL A N 1
ATOM 883 C CA . VAL A 1 106 ? -2.867 1.936 -7.164 1.00 95.56 106 VAL A CA 1
ATOM 884 C C . VAL A 1 106 ? -3.698 2.715 -8.191 1.00 95.56 106 VAL A C 1
ATOM 886 O O . VAL A 1 106 ? -4.268 2.128 -9.103 1.00 95.56 106 VAL A O 1
ATOM 889 N N . GLN A 1 107 ? -3.715 4.045 -8.120 1.00 94.44 107 GLN A N 1
ATOM 890 C CA . GLN A 1 107 ? -4.354 4.890 -9.133 1.00 94.44 107 GLN A CA 1
ATOM 891 C C . GLN A 1 107 ? -3.457 5.153 -10.356 1.00 94.44 107 GLN A C 1
ATOM 893 O O . GLN A 1 107 ? -3.937 5.636 -11.382 1.00 94.44 107 GLN A O 1
ATOM 898 N N . SER A 1 108 ? -2.170 4.801 -10.301 1.00 95.38 108 SER A N 1
ATOM 899 C CA . SER A 1 108 ? -1.236 4.985 -11.410 1.00 95.38 108 SER A CA 1
ATOM 900 C C . SER A 1 108 ? -1.219 3.771 -12.337 1.00 95.38 108 SER A C 1
ATOM 902 O O . SER A 1 108 ? -0.590 2.745 -12.063 1.00 95.38 108 SER A O 1
ATOM 904 N N . ARG A 1 109 ? -1.839 3.912 -13.516 1.00 96.44 109 ARG A N 1
ATOM 905 C CA . ARG A 1 109 ? -1.803 2.889 -14.580 1.00 96.44 109 ARG A CA 1
ATOM 906 C C . ARG A 1 109 ? -0.371 2.465 -14.924 1.00 96.44 109 ARG A C 1
ATOM 908 O O . ARG A 1 109 ? -0.121 1.283 -15.158 1.00 96.44 109 ARG A O 1
ATOM 915 N N . ARG A 1 110 ? 0.572 3.416 -14.950 1.00 95.81 110 ARG A N 1
ATOM 916 C CA . ARG A 1 110 ? 1.988 3.156 -15.260 1.00 95.81 110 ARG A CA 1
ATOM 917 C C . ARG A 1 110 ? 2.658 2.319 -14.169 1.00 95.81 110 ARG A C 1
ATOM 919 O O . ARG A 1 110 ? 3.323 1.342 -14.509 1.00 95.81 110 ARG A O 1
ATOM 926 N N . ALA A 1 111 ? 2.436 2.645 -12.893 1.00 96.31 111 ALA A N 1
ATOM 927 C CA . ALA A 1 111 ? 2.963 1.861 -11.776 1.00 96.31 111 ALA A CA 1
ATOM 928 C C . ALA A 1 111 ? 2.418 0.426 -11.804 1.00 96.31 111 ALA A C 1
ATOM 930 O O . ALA A 1 111 ? 3.189 -0.531 -11.780 1.00 96.31 111 ALA A O 1
ATOM 931 N N . LEU A 1 112 ? 1.100 0.268 -11.956 1.00 97.75 112 LEU A N 1
ATOM 932 C CA . LEU A 1 112 ? 0.467 -1.050 -11.991 1.00 97.75 112 LEU A CA 1
ATOM 933 C C . LEU A 1 112 ? 0.927 -1.903 -13.176 1.00 97.75 112 LEU A C 1
ATOM 935 O O . LEU A 1 112 ? 1.207 -3.083 -12.994 1.00 97.75 112 LEU A O 1
ATOM 939 N N . ARG A 1 113 ? 1.057 -1.331 -14.382 1.00 97.06 113 ARG A N 1
ATOM 940 C CA . ARG A 1 113 ? 1.617 -2.052 -15.542 1.00 97.06 113 ARG A CA 1
ATOM 941 C C . ARG A 1 113 ? 3.033 -2.549 -15.268 1.00 97.06 113 ARG A C 1
ATOM 943 O O . ARG A 1 113 ? 3.364 -3.676 -15.631 1.00 97.06 113 ARG A O 1
ATOM 950 N N . CYS A 1 114 ? 3.848 -1.719 -14.622 1.00 96.25 114 CYS A N 1
ATOM 951 C CA . CYS A 1 114 ? 5.205 -2.082 -14.241 1.00 96.25 114 CYS A CA 1
ATOM 952 C C . CYS A 1 114 ? 5.207 -3.268 -13.264 1.00 96.25 114 CYS A C 1
ATOM 954 O O . CYS A 1 114 ? 5.859 -4.278 -13.517 1.00 96.25 114 CYS A O 1
ATOM 956 N N . LEU A 1 115 ? 4.385 -3.202 -12.213 1.00 96.81 115 LEU A N 1
ATOM 957 C CA . LEU A 1 115 ? 4.227 -4.293 -11.248 1.00 96.81 115 LEU A CA 1
ATOM 958 C C . LEU A 1 115 ? 3.705 -5.574 -11.903 1.00 96.81 115 LEU A C 1
ATOM 960 O O . LEU A 1 115 ? 4.238 -6.649 -11.642 1.00 96.81 115 LEU A O 1
ATOM 964 N N . VAL A 1 116 ? 2.720 -5.473 -12.804 1.00 96.94 116 VAL A N 1
ATOM 965 C CA . VAL A 1 116 ? 2.207 -6.620 -13.570 1.00 96.94 116 VAL A CA 1
ATOM 966 C C . VAL A 1 116 ? 3.333 -7.277 -14.368 1.00 96.94 116 VAL A C 1
ATOM 968 O O . VAL A 1 116 ? 3.425 -8.502 -14.393 1.00 96.94 116 VAL A O 1
ATOM 971 N N . ARG A 1 117 ? 4.216 -6.489 -14.992 1.00 95.62 117 ARG A N 1
ATOM 972 C CA . ARG A 1 117 ? 5.387 -7.011 -15.709 1.00 95.62 117 ARG A CA 1
ATOM 973 C C . ARG A 1 117 ? 6.344 -7.748 -14.769 1.00 95.62 117 ARG A C 1
ATOM 975 O O . ARG A 1 117 ? 6.775 -8.848 -15.110 1.00 95.62 117 ARG A O 1
ATOM 982 N N . VAL A 1 118 ? 6.631 -7.180 -13.596 1.00 95.44 118 VAL A N 1
ATOM 983 C CA . VAL A 1 118 ? 7.486 -7.806 -12.573 1.00 95.44 118 VAL A CA 1
ATOM 984 C C . VAL A 1 118 ? 6.923 -9.161 -12.152 1.00 95.44 118 VAL A C 1
ATOM 986 O O . VAL A 1 118 ? 7.612 -10.165 -12.309 1.00 95.44 118 VAL A O 1
ATOM 989 N N . VAL A 1 119 ? 5.658 -9.233 -11.727 1.00 96.12 119 VAL A N 1
ATOM 990 C CA . VAL A 1 119 ? 5.051 -10.499 -11.264 1.00 96.12 119 VAL A CA 1
ATOM 991 C C . VAL A 1 119 ? 4.828 -11.508 -12.395 1.00 96.12 119 VAL A C 1
ATOM 993 O O . VAL A 1 119 ? 4.767 -12.710 -12.156 1.00 96.12 119 VAL A O 1
ATOM 996 N N . LYS A 1 120 ? 4.714 -11.051 -13.651 1.00 94.06 120 LYS A N 1
ATOM 997 C CA . LYS A 1 120 ? 4.689 -11.939 -14.825 1.00 94.06 120 LYS A CA 1
ATOM 998 C C . LYS A 1 120 ? 6.045 -12.610 -15.045 1.00 94.06 120 LYS A C 1
ATOM 1000 O O . LYS A 1 120 ? 6.082 -13.799 -15.338 1.00 94.06 120 LYS A O 1
ATOM 1005 N N . LYS A 1 121 ? 7.144 -11.860 -14.927 1.00 93.88 121 LYS A N 1
ATOM 1006 C CA . LYS A 1 121 ? 8.507 -12.369 -15.156 1.00 93.88 121 LYS A CA 1
ATOM 1007 C C . LYS A 1 121 ? 9.098 -13.071 -13.928 1.00 93.88 121 LYS A C 1
ATOM 1009 O O . LYS A 1 121 ? 9.977 -13.910 -14.086 1.00 93.88 121 LYS A O 1
ATOM 1014 N N . ARG A 1 122 ? 8.613 -12.758 -12.725 1.00 93.06 122 ARG A N 1
ATOM 1015 C CA . ARG A 1 122 ? 8.994 -13.386 -11.453 1.00 93.06 122 ARG A CA 1
ATOM 1016 C C . ARG A 1 122 ? 7.744 -13.863 -10.697 1.00 93.06 122 ARG A C 1
ATOM 1018 O O . ARG A 1 122 ? 7.282 -13.176 -9.792 1.00 93.06 122 ARG A O 1
ATOM 1025 N N . PRO A 1 123 ? 7.185 -15.038 -11.039 1.00 90.62 123 PRO A N 1
ATOM 1026 C CA . PRO A 1 123 ? 5.942 -15.529 -10.433 1.00 90.62 123 PRO A CA 1
ATOM 1027 C C . PRO A 1 123 ? 6.068 -15.886 -8.943 1.00 90.62 123 PRO A C 1
ATOM 1029 O O . PRO A 1 123 ? 5.057 -15.981 -8.264 1.00 90.62 123 PRO A O 1
ATOM 1032 N N . GLN A 1 124 ? 7.292 -16.060 -8.432 1.00 91.31 124 GLN A N 1
ATOM 1033 C CA . GLN A 1 124 ? 7.562 -16.320 -7.011 1.00 91.31 124 GLN A CA 1
ATOM 1034 C C . GLN A 1 124 ? 7.562 -15.043 -6.150 1.00 91.31 124 GLN A C 1
ATOM 1036 O O . GLN A 1 124 ? 7.774 -15.108 -4.944 1.00 91.31 124 GLN A O 1
ATOM 1041 N N . THR A 1 125 ? 7.399 -13.867 -6.759 1.00 92.50 125 THR A N 1
ATOM 1042 C CA . THR A 1 125 ? 7.367 -12.595 -6.037 1.00 92.50 125 THR A CA 1
ATOM 1043 C C . THR A 1 125 ? 6.004 -12.405 -5.377 1.00 92.50 125 THR A C 1
ATOM 1045 O O . THR A 1 125 ? 4.999 -12.284 -6.073 1.00 92.50 125 THR A O 1
ATOM 1048 N N . ASP A 1 126 ? 5.981 -12.331 -4.046 1.00 93.44 126 ASP A N 1
ATOM 1049 C CA . ASP A 1 126 ? 4.796 -11.979 -3.263 1.00 93.44 126 ASP A CA 1
ATOM 1050 C C . ASP A 1 126 ? 4.744 -10.469 -2.940 1.00 93.44 126 ASP A C 1
ATOM 1052 O O . ASP A 1 126 ? 5.637 -9.688 -3.290 1.00 93.44 126 ASP A O 1
ATOM 1056 N N . ILE A 1 127 ? 3.669 -10.027 -2.278 1.00 93.50 127 ILE A N 1
ATOM 1057 C CA . ILE A 1 127 ? 3.507 -8.613 -1.904 1.00 93.50 127 ILE A CA 1
ATOM 1058 C C . ILE A 1 127 ? 4.550 -8.153 -0.878 1.00 93.50 127 ILE A C 1
ATOM 1060 O O . ILE A 1 127 ? 4.936 -6.984 -0.887 1.00 93.50 127 ILE A O 1
ATOM 1064 N N . HIS A 1 128 ? 5.031 -9.050 -0.016 1.00 91.06 128 HIS A N 1
ATOM 1065 C CA . HIS A 1 128 ? 6.020 -8.710 1.000 1.00 91.06 128 HIS A CA 1
ATOM 1066 C C . HIS A 1 128 ? 7.393 -8.450 0.368 1.00 91.06 128 HIS A C 1
ATOM 1068 O O . HIS A 1 128 ? 8.036 -7.452 0.685 1.00 91.06 128 HIS A O 1
ATOM 1074 N N . ALA A 1 129 ? 7.796 -9.276 -0.597 1.00 91.81 129 ALA A N 1
ATOM 1075 C CA . ALA A 1 129 ? 8.997 -9.103 -1.398 1.00 91.81 129 ALA A CA 1
ATOM 1076 C C . ALA A 1 129 ? 8.960 -7.797 -2.204 1.00 91.81 129 ALA A C 1
ATOM 1078 O O . ALA A 1 129 ? 9.969 -7.098 -2.272 1.00 91.81 129 ALA A O 1
ATOM 1079 N N . ILE A 1 130 ? 7.799 -7.426 -2.762 1.00 93.94 130 ILE A N 1
ATOM 1080 C CA . ILE A 1 130 ? 7.619 -6.125 -3.430 1.00 93.94 130 ILE A CA 1
ATOM 1081 C C . ILE A 1 130 ? 7.841 -4.977 -2.441 1.00 93.94 130 ILE A C 1
ATOM 1083 O O . ILE A 1 130 ? 8.599 -4.059 -2.743 1.00 93.94 130 ILE A O 1
ATOM 1087 N N . LEU A 1 131 ? 7.212 -5.018 -1.263 1.00 92.56 131 LEU A N 1
ATOM 1088 C CA . LEU A 1 131 ? 7.371 -3.970 -0.248 1.00 92.56 131 LEU A CA 1
ATOM 1089 C C . LEU A 1 131 ? 8.823 -3.826 0.212 1.00 92.56 131 LEU A C 1
ATOM 1091 O O . LEU A 1 131 ? 9.345 -2.710 0.251 1.00 92.56 131 LEU A O 1
ATOM 1095 N N . LEU A 1 132 ? 9.483 -4.951 0.491 1.00 90.31 132 LEU A N 1
ATOM 1096 C CA . LEU A 1 132 ? 10.877 -4.981 0.917 1.00 90.31 132 LEU A CA 1
ATOM 1097 C C . LEU A 1 132 ? 11.799 -4.375 -0.147 1.00 90.31 132 LEU A C 1
ATOM 1099 O O . LEU A 1 132 ? 12.681 -3.578 0.173 1.00 90.31 132 LEU A O 1
ATOM 1103 N N . GLU A 1 133 ? 11.576 -4.715 -1.416 1.00 91.94 133 GLU A N 1
ATOM 1104 C CA . GLU A 1 133 ? 12.392 -4.208 -2.513 1.00 91.94 133 GLU A CA 1
ATOM 1105 C C . GLU A 1 133 ? 12.135 -2.721 -2.778 1.00 91.94 133 GLU A C 1
ATOM 1107 O O . GLU A 1 133 ? 13.083 -1.949 -2.916 1.00 91.94 133 GLU A O 1
ATOM 1112 N N . LEU A 1 134 ? 10.875 -2.276 -2.771 1.00 92.06 134 LEU A N 1
ATOM 1113 C CA . LEU A 1 134 ? 10.545 -0.854 -2.883 1.00 92.06 134 LEU A CA 1
ATOM 1114 C C . LEU A 1 134 ? 11.199 -0.039 -1.762 1.00 92.06 134 LEU A C 1
ATOM 1116 O O . LEU A 1 134 ? 11.731 1.049 -1.996 1.00 92.06 134 LEU A O 1
ATOM 1120 N N . ARG A 1 135 ? 11.187 -0.569 -0.537 1.00 89.44 135 ARG A N 1
ATOM 1121 C CA . ARG A 1 135 ? 11.851 0.051 0.605 1.00 89.44 135 ARG A CA 1
ATOM 1122 C C . ARG A 1 135 ? 13.366 0.101 0.409 1.00 89.44 135 ARG A C 1
ATOM 1124 O O . ARG A 1 135 ? 13.963 1.157 0.612 1.00 89.44 135 ARG A O 1
ATOM 1131 N N . ARG A 1 136 ? 13.983 -0.999 -0.037 1.00 89.44 136 ARG A N 1
ATOM 1132 C CA . ARG A 1 136 ? 15.418 -1.065 -0.356 1.00 89.44 136 ARG A CA 1
ATOM 1133 C C . ARG A 1 136 ? 15.809 0.014 -1.368 1.00 89.44 136 ARG A C 1
ATOM 1135 O O . ARG A 1 136 ? 16.800 0.711 -1.158 1.00 89.44 136 ARG A O 1
ATOM 1142 N N . ILE A 1 137 ? 15.023 0.174 -2.434 1.00 89.12 137 ILE A N 1
ATOM 1143 C CA . ILE A 1 137 ? 15.228 1.200 -3.466 1.00 89.12 137 ILE A CA 1
ATOM 1144 C C . ILE A 1 137 ? 15.119 2.609 -2.878 1.00 89.12 137 ILE A C 1
ATOM 1146 O O . ILE A 1 137 ? 16.010 3.429 -3.106 1.00 89.12 137 ILE A O 1
ATOM 1150 N N . ARG A 1 138 ? 14.093 2.888 -2.065 1.00 85.75 138 ARG A N 1
ATOM 1151 C CA . ARG A 1 138 ? 13.947 4.190 -1.396 1.00 85.75 138 ARG A CA 1
ATOM 1152 C C . ARG A 1 138 ? 15.130 4.509 -0.485 1.00 85.75 138 ARG A C 1
ATOM 1154 O O . ARG A 1 138 ? 15.645 5.629 -0.513 1.00 85.75 138 ARG A O 1
ATOM 1161 N N . ASP A 1 139 ? 15.561 3.540 0.318 1.00 84.50 139 ASP A N 1
ATOM 1162 C CA . ASP A 1 139 ? 16.684 3.701 1.242 1.00 84.50 139 ASP A CA 1
ATOM 1163 C C . ASP A 1 139 ? 17.995 3.951 0.486 1.00 84.50 139 ASP A C 1
ATOM 1165 O O . ASP A 1 139 ? 18.809 4.773 0.912 1.00 84.50 139 ASP A O 1
ATOM 1169 N N . GLN A 1 140 ? 18.193 3.298 -0.663 1.00 83.75 140 GLN A N 1
ATOM 1170 C CA . GLN A 1 140 ? 19.317 3.580 -1.555 1.00 83.75 140 GLN A CA 1
ATOM 1171 C C . GLN A 1 140 ? 19.231 4.991 -2.136 1.00 83.75 140 GLN A C 1
ATOM 1173 O O . GLN A 1 140 ? 20.195 5.748 -2.028 1.00 83.75 140 GLN A O 1
ATOM 1178 N N . HIS A 1 141 ? 18.078 5.384 -2.675 1.00 77.06 141 HIS A N 1
ATOM 1179 C CA . HIS A 1 141 ? 17.895 6.703 -3.274 1.00 77.06 141 HIS A CA 1
ATOM 1180 C C . HIS A 1 141 ? 18.171 7.824 -2.265 1.00 77.06 141 HIS A C 1
ATOM 1182 O O . HIS A 1 141 ? 18.929 8.737 -2.555 1.00 77.06 141 HIS A O 1
ATOM 1188 N N . ARG A 1 142 ? 17.695 7.712 -1.019 1.00 71.81 142 ARG A N 1
ATOM 1189 C CA . ARG A 1 142 ? 18.014 8.699 0.032 1.00 71.81 142 ARG A CA 1
ATOM 1190 C C . ARG A 1 142 ? 19.499 8.775 0.389 1.00 71.81 142 ARG A C 1
ATOM 1192 O O . ARG A 1 142 ? 19.974 9.835 0.796 1.00 71.81 142 ARG A O 1
ATOM 1199 N N . ARG A 1 143 ? 20.221 7.654 0.313 1.00 71.94 143 ARG A N 1
ATOM 1200 C CA . ARG A 1 143 ? 21.656 7.609 0.633 1.00 71.94 143 ARG A CA 1
ATOM 1201 C C . ARG A 1 143 ? 22.503 8.251 -0.463 1.00 71.94 143 ARG A C 1
ATOM 1203 O O . ARG A 1 143 ? 23.482 8.913 -0.123 1.00 71.94 143 ARG A O 1
ATOM 1210 N N . TYR A 1 144 ? 22.131 8.065 -1.729 1.00 66.00 144 TYR A N 1
ATOM 1211 C CA . TYR A 1 144 ? 22.934 8.487 -2.881 1.00 66.00 144 TYR A CA 1
ATOM 1212 C C . TYR A 1 144 ? 22.444 9.792 -3.528 1.00 66.00 144 TYR A C 1
ATOM 1214 O O . TYR A 1 144 ? 23.260 10.664 -3.815 1.00 66.00 144 TYR A O 1
ATOM 1222 N N . ASP A 1 145 ? 21.133 9.981 -3.661 1.00 61.88 145 ASP A N 1
ATOM 1223 C CA . ASP A 1 145 ? 20.501 11.164 -4.246 1.00 61.88 145 ASP A CA 1
ATOM 1224 C C . ASP A 1 145 ? 19.953 12.080 -3.139 1.00 61.88 145 ASP A C 1
ATOM 1226 O O . ASP A 1 145 ? 18.785 12.047 -2.749 1.00 61.88 145 ASP A O 1
ATOM 1230 N N . ARG A 1 146 ? 20.822 12.955 -2.614 1.00 56.41 146 ARG A N 1
ATOM 1231 C CA . ARG A 1 146 ? 20.413 14.098 -1.765 1.00 56.41 146 ARG A CA 1
ATOM 1232 C C . ARG A 1 146 ? 19.789 15.250 -2.572 1.00 56.41 146 ARG A C 1
ATOM 1234 O O . ARG A 1 146 ? 19.540 16.327 -2.029 1.00 56.41 146 ARG A O 1
ATOM 1241 N N . THR A 1 147 ? 19.589 15.062 -3.870 1.00 52.09 147 THR A N 1
ATOM 1242 C CA . THR A 1 147 ? 19.071 16.048 -4.821 1.00 52.09 147 THR A CA 1
ATOM 1243 C C . THR A 1 147 ? 17.534 16.077 -4.844 1.00 52.09 147 THR A C 1
ATOM 1245 O O . THR A 1 147 ? 16.849 15.178 -4.360 1.00 52.09 147 THR A O 1
ATOM 1248 N N . ARG A 1 148 ? 16.982 17.200 -5.327 1.00 47.06 148 ARG A N 1
ATOM 1249 C CA . ARG A 1 148 ? 15.545 17.535 -5.360 1.00 47.06 148 ARG A CA 1
ATOM 1250 C C . ARG A 1 148 ? 14.690 16.399 -5.945 1.00 47.06 148 ARG A C 1
ATOM 1252 O O . ARG A 1 148 ? 14.992 15.917 -7.025 1.00 47.06 148 ARG A O 1
ATOM 1259 N N . GLY A 1 149 ? 13.582 16.063 -5.276 1.00 50.50 149 GLY A N 1
ATOM 1260 C CA . GLY A 1 149 ? 12.532 15.182 -5.817 1.00 50.50 149 GLY A CA 1
ATOM 1261 C C . GLY A 1 149 ? 12.201 13.952 -4.968 1.00 50.50 149 GLY A C 1
ATOM 1262 O O . GLY A 1 149 ? 11.180 13.312 -5.198 1.00 50.50 149 GLY A O 1
ATOM 1263 N N . VAL A 1 150 ? 13.005 13.630 -3.948 1.00 52.88 150 VAL A N 1
ATOM 1264 C CA . VAL A 1 150 ? 12.714 12.491 -3.062 1.00 52.88 150 VAL A CA 1
ATOM 1265 C C . VAL A 1 150 ? 11.587 12.846 -2.094 1.00 52.88 150 VAL A C 1
ATOM 1267 O O . VAL A 1 150 ? 11.715 13.784 -1.300 1.00 52.88 150 VAL A O 1
ATOM 1270 N N . SER A 1 151 ? 10.491 12.081 -2.124 1.00 53.09 151 SER A N 1
ATOM 1271 C CA . SER A 1 151 ? 9.413 12.231 -1.144 1.00 53.09 151 SER A CA 1
ATOM 1272 C C . SER A 1 151 ? 9.972 12.093 0.276 1.00 53.09 151 SER A C 1
ATOM 1274 O O . SER A 1 151 ? 10.622 11.103 0.636 1.00 53.09 151 SER A O 1
ATOM 1276 N N . LYS A 1 152 ? 9.718 13.108 1.111 1.00 60.03 152 LYS A N 1
ATOM 1277 C CA . LYS A 1 152 ? 10.123 13.099 2.525 1.00 60.03 152 LYS A CA 1
ATOM 1278 C C . LYS A 1 152 ? 9.331 12.077 3.342 1.00 60.03 152 LYS A C 1
ATOM 1280 O O . LYS A 1 152 ? 9.829 11.618 4.371 1.00 60.03 152 LYS A O 1
ATOM 1285 N N . LYS A 1 153 ? 8.156 11.663 2.866 1.00 65.88 153 LYS A N 1
ATOM 1286 C CA . LYS A 1 153 ? 7.305 10.682 3.538 1.00 65.88 153 LYS A CA 1
ATOM 1287 C C . LYS A 1 153 ? 7.837 9.273 3.296 1.00 65.88 153 LYS A C 1
ATOM 1289 O O . LYS A 1 153 ? 7.875 8.808 2.163 1.00 65.88 153 LYS A O 1
ATOM 1294 N N . MET A 1 154 ? 8.268 8.599 4.361 1.00 65.75 154 MET A N 1
ATOM 1295 C CA . MET A 1 154 ? 8.780 7.225 4.273 1.00 65.75 154 MET A CA 1
ATOM 1296 C C . MET A 1 154 ? 7.686 6.202 3.946 1.00 65.75 154 MET A C 1
ATOM 1298 O O . MET A 1 154 ? 7.983 5.176 3.338 1.00 65.75 154 MET A O 1
ATOM 1302 N N . HIS A 1 155 ? 6.437 6.499 4.310 1.00 68.50 155 HIS A N 1
ATOM 1303 C CA . HIS A 1 155 ? 5.301 5.581 4.225 1.00 68.50 155 HIS A CA 1
ATOM 1304 C C . HIS A 1 155 ? 4.537 5.633 2.888 1.00 68.50 155 HIS A C 1
ATOM 1306 O O . HIS A 1 155 ? 3.630 4.829 2.687 1.00 68.50 155 HIS A O 1
ATOM 1312 N N . GLU A 1 156 ? 4.883 6.544 1.970 1.00 79.88 156 GLU A N 1
ATOM 1313 C CA . GLU A 1 156 ? 4.237 6.659 0.653 1.00 79.88 156 GLU A CA 1
ATOM 1314 C C . GLU A 1 156 ? 5.224 6.299 -0.455 1.00 79.88 156 GLU A C 1
ATOM 1316 O O . GLU A 1 156 ? 6.296 6.900 -0.562 1.00 79.88 156 GLU A O 1
ATOM 1321 N N . PHE A 1 157 ? 4.852 5.334 -1.302 1.00 87.56 157 PHE A N 1
ATOM 1322 C CA . PHE A 1 157 ? 5.636 4.995 -2.481 1.00 87.56 157 PHE A CA 1
ATOM 1323 C C . PHE A 1 157 ? 5.303 5.862 -3.692 1.00 87.56 157 PHE A C 1
ATOM 1325 O O . PHE A 1 157 ? 4.143 6.178 -3.959 1.00 87.56 157 PHE A O 1
ATOM 1332 N N . ALA A 1 158 ? 6.349 6.263 -4.415 1.00 88.12 158 ALA A N 1
ATOM 1333 C CA . ALA A 1 158 ? 6.256 7.033 -5.640 1.00 88.12 158 ALA A CA 1
ATOM 1334 C C . ALA A 1 158 ? 6.453 6.126 -6.859 1.00 88.12 158 ALA A C 1
ATOM 1336 O O . ALA A 1 158 ? 7.004 5.028 -6.775 1.00 88.12 158 ALA A O 1
ATOM 1337 N N . LEU A 1 159 ? 6.005 6.605 -8.021 1.00 91.06 159 LEU A N 1
ATOM 1338 C CA . LEU A 1 159 ? 6.175 5.889 -9.284 1.00 91.06 159 LEU A CA 1
ATOM 1339 C C . LEU A 1 159 ? 7.652 5.567 -9.561 1.00 91.06 159 LEU A C 1
ATOM 1341 O O . LEU A 1 159 ? 7.945 4.472 -10.029 1.00 91.06 159 LEU A O 1
ATOM 1345 N N . ASP A 1 160 ? 8.562 6.493 -9.253 1.00 89.31 160 ASP A N 1
ATOM 1346 C CA . ASP A 1 160 ? 10.002 6.308 -9.467 1.00 89.31 160 ASP A CA 1
ATOM 1347 C C . ASP A 1 160 ? 10.559 5.109 -8.683 1.00 89.31 160 ASP A C 1
ATOM 1349 O O . ASP A 1 160 ? 11.318 4.310 -9.230 1.00 89.31 160 ASP A O 1
ATOM 1353 N N . ASP A 1 161 ? 10.089 4.903 -7.445 1.00 90.69 161 ASP A N 1
ATOM 1354 C CA . ASP A 1 161 ? 10.471 3.738 -6.640 1.00 90.69 161 ASP A CA 1
ATOM 1355 C C . ASP A 1 161 ? 10.068 2.433 -7.345 1.00 90.69 161 ASP A C 1
ATOM 1357 O O . ASP A 1 161 ? 10.847 1.485 -7.400 1.00 90.69 161 ASP A O 1
ATOM 1361 N N . VAL A 1 162 ? 8.867 2.394 -7.936 1.00 93.06 162 VAL A N 1
ATOM 1362 C CA . VAL A 1 162 ? 8.351 1.223 -8.666 1.00 93.06 162 VAL A CA 1
ATOM 1363 C C . VAL A 1 162 ? 9.136 0.963 -9.949 1.00 93.06 162 VAL A C 1
ATOM 1365 O O . VAL A 1 162 ? 9.393 -0.194 -10.279 1.00 93.06 162 VAL A O 1
ATOM 1368 N N . LEU A 1 163 ? 9.502 2.014 -10.687 1.00 92.19 163 LEU A N 1
ATOM 1369 C CA . LEU A 1 163 ? 10.279 1.881 -11.920 1.00 92.19 163 LEU A CA 1
ATOM 1370 C C . LEU A 1 163 ? 11.672 1.321 -11.622 1.00 92.19 163 LEU A C 1
ATOM 1372 O O . LEU A 1 163 ? 12.047 0.301 -12.190 1.00 92.19 163 LEU A O 1
ATOM 1376 N N . ARG A 1 164 ? 12.381 1.894 -10.647 1.00 90.56 164 ARG A N 1
ATOM 1377 C CA . ARG A 1 164 ? 13.714 1.424 -10.243 1.00 90.56 164 ARG A CA 1
ATOM 1378 C C . ARG A 1 164 ? 13.690 0.033 -9.617 1.00 90.56 164 ARG A C 1
ATOM 1380 O O . ARG A 1 164 ? 14.591 -0.767 -9.852 1.00 90.56 164 ARG A O 1
ATOM 1387 N N . MET A 1 165 ? 12.655 -0.278 -8.835 1.00 94.00 165 MET A N 1
ATOM 1388 C CA . MET A 1 165 ? 12.433 -1.632 -8.323 1.00 94.00 165 MET A CA 1
ATOM 1389 C C . MET A 1 165 ? 12.269 -2.622 -9.477 1.00 94.00 165 MET A C 1
ATOM 1391 O O . MET A 1 165 ? 12.859 -3.700 -9.458 1.00 94.00 165 MET A O 1
ATOM 1395 N N . ALA A 1 166 ? 11.504 -2.260 -10.507 1.00 92.25 166 ALA A N 1
ATOM 1396 C CA . ALA A 1 166 ? 11.371 -3.099 -11.685 1.00 92.25 166 ALA A CA 1
ATOM 1397 C C . ALA A 1 166 ? 12.691 -3.242 -12.448 1.00 92.25 166 ALA A C 1
ATOM 1399 O O . ALA A 1 166 ? 12.986 -4.353 -12.865 1.00 92.25 166 ALA A O 1
ATOM 1400 N N . ASP A 1 167 ? 13.507 -2.195 -12.571 1.00 89.50 167 ASP A N 1
ATOM 1401 C CA . ASP A 1 167 ? 14.833 -2.285 -13.202 1.00 89.50 167 ASP A CA 1
ATOM 1402 C C . ASP A 1 167 ? 15.790 -3.203 -12.422 1.00 89.50 167 ASP A C 1
ATOM 1404 O O . ASP A 1 167 ? 16.595 -3.914 -13.017 1.00 89.50 167 ASP A O 1
ATOM 1408 N N . ALA A 1 168 ? 15.685 -3.235 -11.090 1.00 87.94 168 ALA A N 1
ATOM 1409 C CA . ALA A 1 168 ? 16.475 -4.132 -10.245 1.00 87.94 168 ALA A CA 1
ATOM 1410 C C . ALA A 1 168 ? 15.993 -5.594 -10.303 1.00 87.94 168 ALA A C 1
ATOM 1412 O O . ALA A 1 168 ? 16.791 -6.531 -10.204 1.00 87.94 168 ALA A O 1
ATOM 1413 N N . LEU A 1 169 ? 14.681 -5.808 -10.432 1.00 87.44 169 LEU A N 1
ATOM 1414 C CA . LEU A 1 169 ? 14.073 -7.139 -10.446 1.00 87.44 169 LEU A CA 1
ATOM 1415 C C . LEU A 1 169 ? 13.958 -7.730 -11.853 1.00 87.44 169 LEU A C 1
ATOM 1417 O O . LEU A 1 169 ? 13.923 -8.944 -12.022 1.00 87.44 169 LEU A O 1
ATOM 1421 N N . LEU A 1 170 ? 13.873 -6.941 -12.903 1.00 87.81 170 LEU A N 1
ATOM 1422 C CA . LEU A 1 170 ? 13.800 -7.488 -14.248 1.00 87.81 170 LEU A CA 1
ATOM 1423 C C . LEU A 1 170 ? 15.222 -7.706 -14.767 1.00 87.81 170 LEU A C 1
ATOM 1425 O O . LEU A 1 170 ? 16.097 -6.880 -14.523 1.00 87.81 170 LEU A O 1
ATOM 1429 N N . PRO A 1 171 ? 15.497 -8.828 -15.459 1.00 73.00 171 PRO A N 1
ATOM 1430 C CA . PRO A 1 171 ? 16.751 -8.940 -16.187 1.00 73.00 171 PRO A CA 1
ATOM 1431 C C . PRO A 1 171 ? 16.841 -7.755 -17.157 1.00 73.00 171 PRO A C 1
ATOM 1433 O O . PRO A 1 171 ? 15.799 -7.366 -17.701 1.00 73.00 171 PRO A O 1
ATOM 1436 N N . PRO A 1 172 ? 18.041 -7.187 -17.386 1.00 69.88 172 PRO A N 1
ATOM 1437 C CA . PRO A 1 172 ? 18.201 -6.139 -18.377 1.00 69.88 172 PRO A CA 1
ATOM 1438 C C . PRO A 1 172 ? 17.625 -6.676 -19.679 1.00 69.88 172 PRO A C 1
ATOM 1440 O O . PRO A 1 172 ? 18.080 -7.697 -20.200 1.00 69.88 172 PRO A O 1
ATOM 1443 N N . THR A 1 173 ? 16.556 -6.044 -20.157 1.00 58.34 173 THR A N 1
ATOM 1444 C CA . THR A 1 173 ? 16.028 -6.341 -21.478 1.00 58.34 173 THR A CA 1
ATOM 1445 C C . THR A 1 173 ? 17.172 -6.037 -22.417 1.00 58.34 173 THR A C 1
ATOM 1447 O O . THR A 1 173 ? 17.527 -4.869 -22.566 1.00 58.34 173 THR A O 1
ATOM 1450 N N . ALA A 1 174 ? 17.802 -7.079 -22.964 1.00 48.09 174 ALA A N 1
ATOM 1451 C CA . ALA A 1 174 ? 18.765 -6.928 -24.033 1.00 48.09 174 ALA A CA 1
ATOM 1452 C C . ALA A 1 174 ? 18.041 -6.120 -25.101 1.00 48.09 174 ALA A C 1
ATOM 1454 O O . ALA A 1 174 ? 17.103 -6.612 -25.726 1.00 48.09 174 ALA A O 1
ATOM 1455 N N . THR A 1 175 ? 18.371 -4.838 -25.194 1.00 46.44 175 THR A N 1
ATOM 1456 C CA . THR A 1 175 ? 17.732 -3.923 -26.118 1.00 46.44 175 THR A CA 1
ATOM 1457 C C . THR A 1 175 ? 17.962 -4.526 -27.495 1.00 46.44 175 THR A C 1
ATOM 1459 O O . THR A 1 175 ? 19.101 -4.611 -27.959 1.00 46.44 175 THR A O 1
ATOM 1462 N N . ALA A 1 176 ? 16.894 -5.035 -28.109 1.00 47.41 176 ALA A N 1
ATOM 1463 C CA . ALA A 1 176 ? 16.889 -5.453 -29.498 1.00 47.41 176 ALA A CA 1
ATOM 1464 C C . ALA A 1 176 ? 17.289 -4.218 -30.310 1.00 47.41 176 ALA A C 1
ATOM 1466 O O . ALA A 1 176 ? 16.533 -3.258 -30.432 1.00 47.41 176 ALA A O 1
ATOM 1467 N N . GLY A 1 177 ? 18.555 -4.187 -30.713 1.00 43.81 177 GLY A N 1
ATOM 1468 C CA . GLY A 1 177 ? 19.199 -2.948 -31.128 1.00 43.81 177 GLY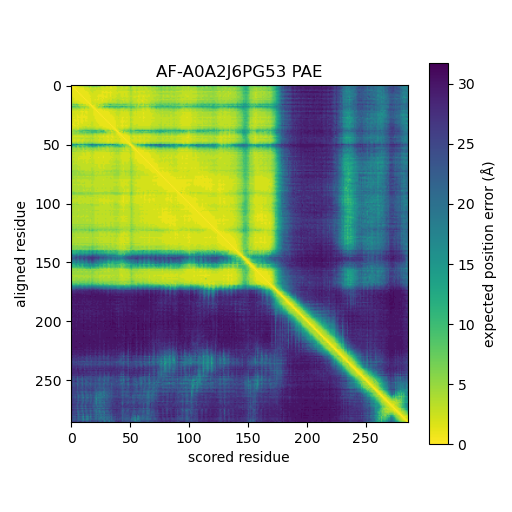 A CA 1
ATOM 1469 C C . GLY A 1 177 ? 20.702 -2.891 -30.880 1.00 43.81 177 GLY A C 1
ATOM 1470 O O . GLY A 1 177 ? 21.254 -1.795 -30.860 1.00 43.81 177 GLY A O 1
ATOM 1471 N N . SER A 1 178 ? 21.396 -4.033 -30.800 1.00 38.31 178 SER A N 1
ATOM 1472 C CA . SER A 1 178 ? 22.725 -4.093 -31.413 1.00 38.31 178 SER A CA 1
ATOM 1473 C C . SER A 1 178 ? 22.503 -3.892 -32.912 1.00 38.31 178 SER A C 1
ATOM 1475 O O . SER A 1 178 ? 22.393 -4.840 -33.686 1.00 38.31 178 SER A O 1
ATOM 1477 N N . ARG A 1 179 ? 22.328 -2.626 -33.321 1.00 44.09 179 ARG A N 1
ATOM 1478 C CA . ARG A 1 179 ? 22.682 -2.213 -34.673 1.00 44.09 179 ARG A CA 1
ATOM 1479 C C . ARG A 1 179 ? 24.087 -2.737 -34.833 1.00 44.09 179 ARG A C 1
ATOM 1481 O O . ARG A 1 179 ? 24.958 -2.299 -34.083 1.00 44.09 179 ARG A O 1
ATOM 1488 N N . GLY A 1 180 ? 24.241 -3.723 -35.714 1.00 41.25 180 GLY A N 1
ATOM 1489 C CA . GLY A 1 180 ? 25.525 -4.298 -36.043 1.00 41.25 180 GLY A CA 1
ATOM 1490 C C . GLY A 1 180 ? 26.521 -3.162 -36.148 1.00 41.25 180 GLY A C 1
ATOM 1491 O O . GLY A 1 180 ? 26.469 -2.357 -37.077 1.00 41.25 180 GLY A O 1
ATOM 1492 N N . SER A 1 181 ? 27.395 -3.070 -35.148 1.00 39.69 181 SER A N 1
ATOM 1493 C CA . SER A 1 181 ? 28.695 -2.497 -35.382 1.00 39.69 181 SER A CA 1
ATOM 1494 C C . SER A 1 181 ? 29.293 -3.479 -36.365 1.00 39.69 181 SER A C 1
ATOM 1496 O O . SER A 1 181 ? 29.786 -4.542 -35.987 1.00 39.69 181 SER A O 1
ATOM 1498 N N . THR A 1 182 ? 29.105 -3.189 -37.651 1.00 46.84 182 THR A N 1
ATOM 1499 C CA . THR A 1 182 ? 29.993 -3.661 -38.690 1.00 46.84 182 THR A CA 1
ATOM 1500 C C . THR A 1 182 ? 31.349 -3.156 -38.235 1.00 46.84 182 THR A C 1
ATOM 1502 O O . THR A 1 182 ? 31.733 -2.018 -38.500 1.00 46.84 182 THR A O 1
ATOM 1505 N N . ILE A 1 183 ? 32.024 -3.975 -37.428 1.00 47.38 183 ILE A N 1
ATOM 1506 C CA . ILE A 1 183 ? 33.449 -3.884 -37.212 1.00 47.38 183 ILE A CA 1
ATOM 1507 C C . ILE A 1 183 ? 33.978 -4.121 -38.614 1.00 47.38 183 ILE A C 1
ATOM 1509 O O . ILE A 1 183 ? 34.084 -5.257 -39.070 1.00 47.38 183 ILE A O 1
ATOM 1513 N N . TYR A 1 184 ? 34.181 -3.028 -39.346 1.00 49.00 184 TYR A N 1
ATOM 1514 C CA . TYR A 1 184 ? 35.024 -3.065 -40.515 1.00 49.00 184 TYR A CA 1
ATOM 1515 C C . TYR A 1 184 ? 36.329 -3.677 -40.014 1.00 49.00 184 TYR A C 1
ATOM 1517 O O . TYR A 1 184 ? 36.917 -3.125 -39.073 1.00 49.00 184 TYR A O 1
ATOM 1525 N N . PRO A 1 185 ? 36.756 -4.835 -40.543 1.00 51.44 185 PRO A N 1
ATOM 1526 C CA . PRO A 1 185 ? 38.107 -5.272 -40.279 1.00 51.44 185 PRO A CA 1
ATOM 1527 C C . PRO A 1 185 ? 39.019 -4.099 -40.663 1.00 51.44 185 PRO A C 1
ATOM 1529 O O . PRO A 1 185 ? 38.778 -3.457 -41.694 1.00 51.44 185 PRO A O 1
ATOM 1532 N N . PRO A 1 186 ? 40.009 -3.745 -39.825 1.00 62.81 186 PRO A N 1
ATOM 1533 C CA . PRO A 1 186 ? 40.992 -2.749 -40.217 1.00 62.81 186 PRO A CA 1
ATOM 1534 C C . PRO A 1 186 ? 41.556 -3.157 -41.586 1.00 62.81 186 PRO A C 1
ATOM 1536 O O . PRO A 1 186 ? 41.745 -4.357 -41.811 1.00 62.81 186 PRO A O 1
ATOM 1539 N N . PRO A 1 187 ? 41.777 -2.207 -42.513 1.00 56.50 187 PRO A N 1
ATOM 1540 C CA . PRO A 1 187 ? 42.299 -2.522 -43.833 1.00 56.50 187 PRO A CA 1
ATOM 1541 C C . PRO A 1 187 ? 43.572 -3.347 -43.662 1.00 56.50 187 PRO A C 1
ATOM 1543 O O . PRO A 1 187 ? 44.545 -2.890 -43.059 1.00 56.50 187 PRO A O 1
ATOM 1546 N N . SER A 1 188 ? 43.522 -4.596 -44.128 1.00 57.62 188 SER A N 1
ATOM 1547 C CA . SER A 1 188 ? 44.672 -5.483 -44.136 1.00 57.62 188 SER A CA 1
ATOM 1548 C C . SER A 1 188 ? 45.796 -4.777 -44.882 1.00 57.62 188 SER A C 1
ATOM 1550 O O . SER A 1 188 ? 45.629 -4.369 -46.033 1.00 57.62 188 SER A O 1
ATOM 1552 N N . ALA A 1 189 ? 46.924 -4.594 -44.199 1.00 60.28 189 ALA A N 1
ATOM 1553 C CA . ALA A 1 189 ? 48.156 -4.158 -44.831 1.00 60.28 189 ALA A CA 1
ATOM 1554 C C . ALA A 1 189 ? 48.465 -5.078 -46.031 1.00 60.28 189 ALA A C 1
ATOM 1556 O O . ALA A 1 189 ? 48.185 -6.280 -45.952 1.00 60.28 189 ALA A O 1
ATOM 1557 N N . PRO A 1 190 ? 49.010 -4.541 -47.137 1.00 55.75 190 PRO A N 1
ATOM 1558 C CA . PRO A 1 190 ? 49.371 -5.348 -48.294 1.00 55.75 190 PRO A CA 1
ATOM 1559 C C . PRO A 1 190 ? 50.356 -6.444 -47.874 1.00 55.75 190 PRO A C 1
ATOM 1561 O O . PRO A 1 190 ? 51.362 -6.175 -47.214 1.00 55.75 190 PRO A O 1
ATOM 1564 N N . ALA A 1 191 ? 50.016 -7.684 -48.225 1.00 49.53 191 ALA A N 1
ATOM 1565 C CA . ALA A 1 191 ? 50.839 -8.853 -47.964 1.00 49.53 191 ALA A CA 1
ATOM 1566 C C . ALA A 1 191 ? 52.197 -8.719 -48.680 1.00 49.53 191 ALA A C 1
ATOM 1568 O O . ALA A 1 191 ? 52.221 -8.291 -49.837 1.00 49.53 191 ALA A O 1
ATOM 1569 N N . PRO A 1 192 ? 53.319 -9.088 -48.038 1.00 54.50 192 PRO A N 1
ATOM 1570 C CA . PRO A 1 192 ? 54.579 -9.253 -48.744 1.00 54.50 192 PRO A CA 1
ATOM 1571 C C . PRO A 1 192 ? 54.482 -10.437 -49.714 1.00 54.50 192 PRO A C 1
ATOM 1573 O O . PRO A 1 192 ? 53.991 -11.509 -49.355 1.00 54.50 192 PRO A O 1
ATOM 1576 N N . GLU A 1 193 ? 54.955 -10.220 -50.942 1.00 46.12 193 GLU A N 1
ATOM 1577 C CA . GLU A 1 193 ? 55.203 -11.261 -51.938 1.00 46.12 193 GLU A CA 1
ATOM 1578 C C . GLU A 1 193 ? 56.140 -12.318 -51.339 1.00 46.12 193 GLU A C 1
ATOM 1580 O O . GLU A 1 193 ? 57.272 -12.019 -50.961 1.00 46.12 193 GLU A O 1
ATOM 1585 N N . ILE A 1 194 ? 55.657 -13.557 -51.229 1.00 51.97 194 ILE A N 1
ATOM 1586 C CA . ILE A 1 194 ? 56.492 -14.715 -50.918 1.00 51.97 194 ILE A CA 1
ATOM 1587 C C . ILE A 1 194 ? 56.581 -15.542 -52.195 1.00 51.97 194 ILE A C 1
ATOM 1589 O O . ILE A 1 194 ? 55.607 -16.153 -52.638 1.00 51.97 194 ILE A O 1
ATOM 1593 N N . GLU A 1 195 ? 57.769 -15.508 -52.791 1.00 43.75 195 GLU A N 1
ATOM 1594 C CA . GLU A 1 195 ? 58.185 -16.365 -53.891 1.00 43.75 195 GLU A CA 1
ATOM 1595 C C . GLU A 1 195 ? 58.154 -17.848 -53.480 1.00 43.75 195 GLU A C 1
ATOM 1597 O O . GLU A 1 195 ? 58.755 -18.257 -52.491 1.00 43.75 195 GLU A O 1
ATOM 1602 N N . GLY A 1 196 ? 57.425 -18.625 -54.284 1.00 41.62 196 GLY A N 1
ATOM 1603 C CA . GLY A 1 196 ? 57.669 -20.010 -54.700 1.00 41.62 196 GLY A CA 1
ATOM 1604 C C . GLY A 1 196 ? 58.263 -21.040 -53.733 1.00 41.62 196 GLY A C 1
ATOM 1605 O O . GLY A 1 196 ? 59.459 -21.034 -53.471 1.00 41.62 196 GLY A O 1
ATOM 1606 N N . VAL A 1 197 ? 57.476 -22.088 -53.447 1.00 43.88 197 VAL A N 1
ATOM 1607 C CA . VAL A 1 197 ? 57.975 -23.477 -53.357 1.00 43.88 197 VAL A CA 1
ATOM 1608 C C . VAL A 1 197 ? 56.933 -24.440 -53.970 1.00 43.88 197 VAL A C 1
ATOM 1610 O O . VAL A 1 197 ? 55.760 -24.346 -53.606 1.00 43.88 197 VAL A O 1
ATOM 1613 N N . PRO A 1 198 ? 57.322 -25.344 -54.895 1.00 50.53 198 PRO A N 1
ATOM 1614 C CA . PRO A 1 198 ? 56.454 -26.361 -55.496 1.00 50.53 198 PRO A CA 1
ATOM 1615 C C . PRO A 1 198 ? 56.607 -27.750 -54.840 1.00 50.53 198 PRO A C 1
ATOM 1617 O O . PRO A 1 198 ? 57.658 -28.066 -54.288 1.00 50.53 198 PRO A O 1
ATOM 1620 N N . GLY A 1 199 ? 55.584 -28.600 -54.998 1.00 38.75 199 GLY A N 1
ATOM 1621 C CA . GLY A 1 199 ? 55.623 -30.053 -54.741 1.00 38.75 199 GLY A CA 1
ATOM 1622 C C . GLY A 1 199 ? 54.445 -30.515 -53.876 1.00 38.75 199 GLY A C 1
ATOM 1623 O O . GLY A 1 199 ? 54.339 -30.073 -52.742 1.00 38.75 199 GLY A O 1
ATOM 1624 N N . GLU A 1 200 ? 53.428 -31.177 -54.452 1.00 39.19 200 GLU A N 1
ATOM 1625 C CA . GLU A 1 200 ? 53.216 -32.650 -54.397 1.00 39.19 200 GLU A CA 1
ATOM 1626 C C . GLU A 1 200 ? 52.787 -33.111 -52.979 1.00 39.19 200 GLU A C 1
ATOM 1628 O O . GLU A 1 200 ? 53.388 -32.716 -51.997 1.00 39.19 200 GLU A O 1
ATOM 1633 N N . HIS A 1 201 ? 51.757 -33.916 -52.713 1.00 41.34 201 HIS A N 1
ATOM 1634 C CA . HIS A 1 201 ? 51.129 -35.004 -53.450 1.00 41.34 201 HIS A CA 1
ATOM 1635 C C . HIS A 1 201 ? 49.835 -35.424 -52.693 1.00 41.34 201 HIS A C 1
ATOM 1637 O O . HIS A 1 201 ? 49.748 -35.274 -51.479 1.00 41.34 201 HIS A O 1
ATOM 1643 N N . GLU A 1 202 ? 48.895 -36.008 -53.440 1.00 40.59 202 GLU A N 1
ATOM 1644 C CA . GLU A 1 202 ? 47.970 -37.096 -53.059 1.00 40.59 202 GLU A CA 1
ATOM 1645 C C . GLU A 1 202 ? 46.711 -36.880 -52.178 1.00 40.59 202 GLU A C 1
ATOM 1647 O O . GLU A 1 202 ? 46.698 -36.334 -51.080 1.00 40.59 202 GLU A O 1
ATOM 1652 N N . GLN A 1 203 ? 45.618 -37.392 -52.761 1.00 47.81 203 GLN A N 1
ATOM 1653 C CA . GLN A 1 203 ? 44.242 -37.587 -52.288 1.00 47.81 203 GLN A CA 1
ATOM 1654 C C . GLN A 1 203 ? 44.130 -38.818 -51.333 1.00 47.81 203 GLN A C 1
ATOM 1656 O O . GLN A 1 203 ? 45.144 -39.331 -50.877 1.00 47.81 203 GLN A O 1
ATOM 1661 N N . PRO A 1 204 ? 42.957 -39.475 -51.197 1.00 60.62 204 PRO A N 1
ATOM 1662 C CA . PRO A 1 204 ? 41.734 -39.117 -50.466 1.00 60.62 204 PRO A CA 1
ATOM 1663 C C . PRO A 1 204 ? 41.426 -40.177 -49.379 1.00 60.62 204 PRO A C 1
ATOM 1665 O O . PRO A 1 204 ? 41.999 -41.255 -49.397 1.00 60.62 204 PRO A O 1
ATOM 1668 N N . MET A 1 205 ? 40.442 -39.968 -48.498 1.00 44.69 205 MET A N 1
ATOM 1669 C CA . MET A 1 205 ? 39.690 -41.102 -47.926 1.00 44.69 205 MET A CA 1
ATOM 1670 C C . MET A 1 205 ? 38.309 -40.661 -47.428 1.00 44.69 205 MET A C 1
ATOM 1672 O O . MET A 1 205 ? 38.152 -39.837 -46.531 1.00 44.69 205 MET A O 1
ATOM 1676 N N . THR A 1 206 ? 37.319 -41.260 -48.073 1.00 44.53 206 THR A N 1
ATOM 1677 C CA . THR A 1 206 ? 35.898 -41.389 -47.752 1.00 44.53 206 THR A CA 1
ATOM 1678 C C . THR A 1 206 ? 35.637 -42.151 -46.451 1.00 44.53 206 THR A C 1
ATOM 1680 O O . THR A 1 206 ? 36.378 -43.072 -46.120 1.00 44.53 206 THR A O 1
ATOM 1683 N N . GLY A 1 207 ? 34.498 -41.884 -45.803 1.00 39.94 207 GLY A N 1
ATOM 1684 C CA . GLY A 1 207 ? 33.934 -42.781 -44.788 1.00 39.94 207 GLY A CA 1
ATOM 1685 C C . GLY A 1 207 ? 32.621 -42.277 -44.171 1.00 39.94 207 GLY A C 1
ATOM 1686 O O . GLY A 1 207 ? 32.678 -41.368 -43.349 1.00 39.94 207 GLY A O 1
ATOM 1687 N N . PRO A 1 208 ? 31.455 -42.836 -44.553 1.00 56.47 208 PRO A N 1
ATOM 1688 C CA . PRO A 1 208 ? 30.133 -42.471 -44.044 1.00 56.47 208 PRO A CA 1
ATOM 1689 C C . PRO A 1 208 ? 29.714 -43.348 -42.850 1.00 56.47 208 PRO A C 1
ATOM 1691 O O . PRO A 1 208 ? 30.186 -44.471 -42.696 1.00 56.47 208 PRO A O 1
ATOM 1694 N N . GLY A 1 209 ? 28.772 -42.860 -42.042 1.00 41.81 209 GLY A N 1
ATOM 1695 C CA . GLY A 1 209 ? 28.172 -43.623 -40.947 1.00 41.81 209 GLY A CA 1
ATOM 1696 C C . GLY A 1 209 ? 26.813 -43.063 -40.549 1.00 41.81 209 GLY A C 1
ATOM 1697 O O . GLY A 1 209 ? 26.685 -42.408 -39.521 1.00 41.81 209 GLY A O 1
ATOM 1698 N N . LEU A 1 210 ? 25.820 -43.287 -41.410 1.00 47.53 210 LEU A N 1
ATOM 1699 C CA . LEU A 1 210 ? 24.407 -43.306 -41.039 1.00 47.53 210 LEU A CA 1
ATOM 1700 C C . LEU A 1 210 ? 24.150 -44.629 -40.307 1.00 47.53 210 LEU A C 1
ATOM 1702 O O . LEU A 1 210 ? 24.468 -45.679 -40.862 1.00 47.53 210 LEU A O 1
ATOM 1706 N N . ASP A 1 211 ? 23.556 -44.578 -39.117 1.00 51.75 211 ASP A N 1
ATOM 1707 C CA . ASP A 1 211 ? 22.806 -45.710 -38.577 1.00 51.75 211 ASP A CA 1
ATOM 1708 C C . ASP A 1 211 ? 21.399 -45.246 -38.205 1.00 51.75 211 ASP A C 1
ATOM 1710 O O . ASP A 1 211 ? 21.173 -44.177 -37.633 1.00 51.75 211 ASP A O 1
ATOM 1714 N N . SER A 1 212 ? 20.465 -46.067 -38.644 1.00 50.41 212 SER A N 1
ATOM 1715 C CA . SER A 1 212 ? 19.030 -45.897 -38.716 1.00 50.41 212 SER A CA 1
ATOM 1716 C C . SER A 1 212 ? 18.417 -46.975 -37.835 1.00 50.41 212 SER A C 1
ATOM 1718 O O . SER A 1 212 ? 18.533 -48.157 -38.141 1.00 50.41 212 SER A O 1
ATOM 1720 N N . GLY A 1 213 ? 17.754 -46.564 -36.754 1.00 44.47 213 GLY A N 1
ATOM 1721 C CA . GLY A 1 213 ? 16.984 -47.441 -35.875 1.00 44.47 213 GLY A CA 1
ATOM 1722 C C . GLY A 1 213 ? 15.507 -47.069 -35.902 1.00 44.47 213 GLY A C 1
ATOM 1723 O O . GLY A 1 213 ? 15.078 -46.149 -35.212 1.00 44.47 213 GLY A O 1
ATOM 1724 N N . GLU A 1 214 ? 14.764 -47.778 -36.744 1.00 41.12 214 GLU A N 1
ATOM 1725 C CA . GLU A 1 214 ? 13.317 -47.735 -36.937 1.00 41.12 214 GLU A CA 1
ATOM 1726 C C . GLU A 1 214 ? 12.499 -48.165 -35.699 1.00 41.12 214 GLU A C 1
ATOM 1728 O O . GLU A 1 214 ? 12.874 -49.079 -34.976 1.00 41.12 214 GLU A O 1
ATOM 1733 N N . GLN A 1 215 ? 11.332 -47.517 -35.562 1.00 40.56 215 GLN A N 1
ATOM 1734 C CA . GLN A 1 215 ? 9.994 -48.090 -35.307 1.00 40.56 215 GLN A CA 1
ATOM 1735 C C . GLN A 1 215 ? 9.788 -49.025 -34.097 1.00 40.56 215 GLN A C 1
ATOM 1737 O O . GLN A 1 215 ? 10.317 -50.127 -34.062 1.00 40.56 215 GLN A O 1
ATOM 1742 N N . ASN A 1 216 ? 8.818 -48.700 -33.223 1.00 36.16 216 ASN A N 1
ATOM 1743 C CA . ASN A 1 216 ? 7.505 -49.374 -33.256 1.00 36.16 216 ASN A CA 1
ATOM 1744 C C . ASN A 1 216 ? 6.464 -48.813 -32.258 1.00 36.16 216 ASN A C 1
ATOM 1746 O O . ASN A 1 216 ? 6.809 -48.434 -31.146 1.00 36.16 216 ASN A O 1
ATOM 1750 N N . ALA A 1 217 ? 5.192 -48.920 -32.675 1.00 41.31 217 ALA A N 1
ATOM 1751 C CA . ALA A 1 217 ? 3.966 -49.166 -31.892 1.00 41.31 217 ALA A CA 1
ATOM 1752 C C . ALA A 1 217 ? 3.549 -48.147 -30.798 1.00 41.31 217 ALA A C 1
ATOM 1754 O O . ALA A 1 217 ? 4.156 -48.067 -29.741 1.00 41.31 217 ALA A O 1
ATOM 1755 N N . GLN A 1 218 ? 2.531 -47.301 -31.012 1.00 39.25 218 GLN A N 1
ATOM 1756 C CA . GLN A 1 218 ? 1.066 -47.551 -31.040 1.00 39.25 218 GLN A CA 1
ATOM 1757 C C . GLN A 1 218 ? 0.367 -47.020 -29.762 1.00 39.25 218 GLN A C 1
ATOM 1759 O O . GLN A 1 218 ? 1.024 -46.792 -28.750 1.00 39.25 218 GLN A O 1
ATOM 1764 N N . PRO A 1 219 ? -0.939 -46.697 -29.844 1.00 40.41 219 PRO A N 1
ATOM 1765 C CA . PRO A 1 219 ? -1.546 -45.576 -29.134 1.00 40.41 219 PRO A CA 1
ATOM 1766 C C . PRO A 1 219 ? -2.202 -45.998 -27.817 1.00 40.41 219 PRO A C 1
ATOM 1768 O O . PRO A 1 219 ? -2.791 -47.073 -27.726 1.00 40.41 219 PRO A O 1
ATOM 1771 N N . TYR A 1 220 ? -2.197 -45.106 -26.828 1.00 40.31 220 TYR A N 1
ATOM 1772 C CA . TYR A 1 220 ? -3.195 -45.137 -25.765 1.00 40.31 220 TYR A CA 1
ATOM 1773 C C . TYR A 1 220 ? -4.145 -43.954 -25.950 1.00 40.31 220 TYR A C 1
ATOM 1775 O O . TYR A 1 220 ? -3.809 -42.792 -25.731 1.00 40.31 220 TYR A O 1
ATOM 1783 N N . GLU A 1 221 ? -5.354 -44.278 -26.393 1.00 42.19 221 GLU A N 1
ATOM 1784 C CA . GLU A 1 221 ? -6.526 -43.464 -26.126 1.00 42.19 221 GLU A CA 1
ATOM 1785 C C . GLU A 1 221 ? -6.743 -43.448 -24.610 1.00 42.19 221 GLU A C 1
ATOM 1787 O O . GLU A 1 221 ? -6.904 -44.495 -23.984 1.00 42.19 221 GLU A O 1
ATOM 1792 N N . SER A 1 222 ? -6.784 -42.263 -24.010 1.00 43.28 222 SER A N 1
ATOM 1793 C CA . SER A 1 222 ? -7.493 -42.091 -22.748 1.00 43.28 222 SER A CA 1
ATOM 1794 C C . SER A 1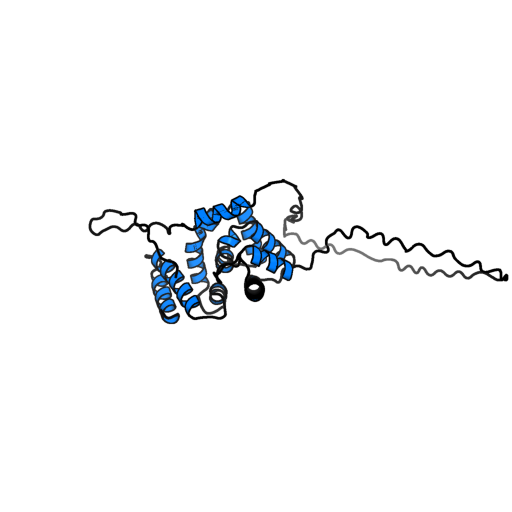 222 ? -8.293 -40.805 -22.821 1.00 43.28 222 SER A C 1
ATOM 1796 O O . SER A 1 222 ? -7.782 -39.702 -22.638 1.00 43.28 222 SER A O 1
ATOM 1798 N N . ASN A 1 223 ? -9.576 -40.995 -23.121 1.00 38.84 223 ASN A N 1
ATOM 1799 C CA . ASN A 1 223 ? -10.646 -40.047 -22.872 1.00 38.84 223 ASN A CA 1
ATOM 1800 C C . ASN A 1 223 ? -10.566 -39.554 -21.424 1.00 38.84 223 ASN A C 1
ATOM 1802 O O . ASN A 1 223 ? -10.890 -40.306 -20.511 1.00 38.84 223 ASN A O 1
ATOM 1806 N N . ASN A 1 224 ? -10.229 -38.282 -21.235 1.00 39.28 224 ASN A N 1
ATOM 1807 C CA . ASN A 1 224 ? -10.745 -37.507 -20.117 1.00 39.28 224 ASN A CA 1
ATOM 1808 C C . ASN A 1 224 ? -11.494 -36.315 -20.701 1.00 39.28 224 ASN A C 1
ATOM 1810 O O . ASN A 1 224 ? -10.917 -35.319 -21.132 1.00 39.28 224 ASN A O 1
ATOM 1814 N N . LYS A 1 225 ? -12.813 -36.498 -20.756 1.00 41.25 225 LYS A N 1
ATOM 1815 C CA . LYS A 1 225 ? -13.779 -35.411 -20.750 1.00 41.25 225 LYS A CA 1
ATOM 1816 C C . LYS A 1 225 ? -13.639 -34.656 -19.425 1.00 41.25 225 LYS A C 1
ATOM 1818 O O . LYS A 1 225 ? -13.285 -35.253 -18.413 1.00 41.25 225 LYS A O 1
ATOM 1823 N N . ASP A 1 226 ? -13.985 -33.376 -19.482 1.00 45.28 226 ASP A N 1
ATOM 1824 C CA . ASP A 1 226 ? -14.249 -32.489 -18.347 1.00 45.28 226 ASP A CA 1
ATOM 1825 C C . ASP A 1 226 ? -13.032 -31.782 -17.732 1.00 45.28 226 ASP A C 1
ATOM 1827 O O . ASP A 1 226 ? -12.625 -32.034 -16.604 1.00 45.28 226 ASP A O 1
ATOM 1831 N N . ALA A 1 227 ? -12.529 -30.782 -18.453 1.00 42.88 227 ALA A N 1
ATOM 1832 C CA . ALA A 1 227 ? -12.414 -29.429 -17.913 1.00 42.88 227 ALA A CA 1
ATOM 1833 C C . ALA A 1 227 ? -12.274 -28.474 -19.097 1.00 42.88 227 ALA A C 1
ATOM 1835 O O . ALA A 1 227 ? -11.248 -28.439 -19.770 1.00 42.88 227 ALA A O 1
ATOM 1836 N N . ASP A 1 228 ? -13.344 -27.735 -19.370 1.00 42.47 228 ASP A N 1
ATOM 1837 C CA . ASP A 1 228 ? -13.395 -26.649 -20.344 1.00 42.47 228 ASP A CA 1
ATOM 1838 C C . ASP A 1 228 ? -12.551 -25.479 -19.797 1.00 42.47 228 ASP A C 1
ATOM 1840 O O . ASP A 1 228 ? -13.050 -24.443 -19.349 1.00 42.47 228 ASP A O 1
ATOM 1844 N N . GLU A 1 229 ? -11.232 -25.679 -19.746 1.00 42.75 229 GLU A N 1
ATOM 1845 C CA . GLU A 1 229 ? -10.261 -24.607 -19.633 1.00 42.75 229 GLU A CA 1
ATOM 1846 C C . GLU A 1 229 ? -10.327 -23.848 -20.952 1.00 42.75 229 GLU A C 1
ATOM 1848 O O . GLU A 1 229 ? -9.629 -24.150 -21.919 1.00 42.75 229 GLU A O 1
ATOM 1853 N N . ARG A 1 230 ? -11.211 -22.846 -20.999 1.00 42.09 230 ARG A N 1
ATOM 1854 C CA . ARG A 1 230 ? -11.072 -21.748 -21.949 1.00 42.09 230 ARG A CA 1
ATOM 1855 C C . ARG A 1 230 ? -9.656 -21.212 -21.795 1.00 42.09 230 ARG A C 1
ATOM 1857 O O . ARG A 1 230 ? -9.385 -20.421 -20.889 1.00 42.09 230 ARG A O 1
ATOM 1864 N N . SER A 1 231 ? -8.789 -21.670 -22.693 1.00 42.19 231 SER A N 1
ATOM 1865 C CA . SER A 1 231 ? -7.546 -21.037 -23.090 1.00 42.19 231 SER A CA 1
ATOM 1866 C C . SER A 1 231 ? -7.884 -19.591 -23.413 1.00 42.19 231 SER A C 1
ATOM 1868 O O . SER A 1 231 ? -8.341 -19.251 -24.502 1.00 42.19 231 SER A O 1
ATOM 1870 N N . LEU A 1 232 ? -7.805 -18.740 -22.396 1.00 44.88 232 LEU A N 1
ATOM 1871 C CA . LEU A 1 232 ? -7.771 -17.310 -22.591 1.00 44.88 232 LEU A CA 1
ATOM 1872 C C . LEU A 1 232 ? -6.380 -17.063 -23.161 1.00 44.88 232 LEU A C 1
ATOM 1874 O O . LEU A 1 232 ? -5.412 -17.011 -22.406 1.00 44.88 232 LEU A O 1
ATOM 1878 N N . ASP A 1 233 ? -6.294 -17.000 -24.487 1.00 40.09 233 ASP A N 1
ATOM 1879 C CA . ASP A 1 233 ? -5.154 -16.431 -25.196 1.00 40.09 233 ASP A CA 1
ATOM 1880 C C . ASP A 1 233 ? -4.932 -15.022 -24.633 1.00 40.09 233 ASP A C 1
ATOM 1882 O O . ASP A 1 233 ? -5.668 -14.076 -24.911 1.00 40.09 233 ASP A O 1
ATOM 1886 N N . TRP A 1 234 ? -3.962 -14.905 -23.727 1.00 53.25 234 TRP A N 1
ATOM 1887 C CA . TRP A 1 234 ? -3.576 -13.652 -23.073 1.00 53.25 234 TRP A CA 1
ATOM 1888 C C . TRP A 1 234 ? -2.436 -12.942 -23.819 1.00 53.25 234 TRP A C 1
ATOM 1890 O O . TRP A 1 234 ? -1.905 -11.953 -23.299 1.00 53.25 234 TRP A O 1
ATOM 1900 N N . ASP A 1 235 ? -2.072 -13.438 -25.005 1.00 47.50 235 ASP A N 1
ATOM 1901 C CA . ASP A 1 235 ? -0.951 -12.956 -25.820 1.00 47.50 235 ASP A CA 1
ATOM 1902 C C . ASP A 1 235 ? -1.293 -11.699 -26.647 1.00 47.50 235 ASP A C 1
ATOM 1904 O O . ASP A 1 235 ? -0.399 -11.032 -27.154 1.00 47.50 235 ASP A O 1
ATOM 1908 N N . ASP A 1 236 ? -2.554 -11.258 -26.661 1.00 47.28 236 ASP A N 1
ATOM 1909 C CA . ASP A 1 236 ? -3.007 -10.070 -27.410 1.00 47.28 236 ASP A CA 1
ATOM 1910 C C . ASP A 1 236 ? -2.751 -8.713 -26.708 1.00 47.28 236 ASP A C 1
ATOM 1912 O O . ASP A 1 236 ? -3.381 -7.700 -27.014 1.00 47.28 236 ASP A O 1
ATOM 1916 N N . TYR A 1 237 ? -1.831 -8.649 -25.740 1.00 52.84 237 TYR A N 1
ATOM 1917 C CA . TYR A 1 237 ? -1.439 -7.377 -25.102 1.00 52.84 237 TYR A CA 1
ATOM 1918 C C . TYR A 1 237 ? -0.112 -6.793 -25.602 1.00 52.84 237 TYR A C 1
ATOM 1920 O O . TYR A 1 237 ? 0.326 -5.778 -25.052 1.00 52.84 237 TYR A O 1
ATOM 1928 N N . ASP A 1 238 ? 0.459 -7.377 -26.656 1.00 46.84 238 ASP A N 1
ATOM 1929 C CA . ASP A 1 238 ? 1.567 -6.808 -27.430 1.00 46.84 238 ASP A CA 1
ATOM 1930 C C . ASP A 1 238 ? 1.058 -6.065 -28.688 1.00 46.84 238 ASP A C 1
ATOM 1932 O O . ASP A 1 238 ? 1.745 -6.006 -29.704 1.00 46.84 238 ASP A O 1
ATOM 1936 N N . ASP A 1 239 ? -0.142 -5.466 -28.641 1.00 48.94 239 ASP A N 1
ATOM 1937 C CA . ASP A 1 239 ? -0.506 -4.456 -29.639 1.00 48.94 239 ASP A CA 1
ATOM 1938 C C . ASP A 1 239 ? 0.220 -3.146 -29.308 1.00 48.94 239 ASP A C 1
ATOM 1940 O O . ASP A 1 239 ? -0.222 -2.326 -28.491 1.00 48.94 239 ASP A O 1
ATOM 1944 N N . ASP A 1 240 ? 1.369 -2.992 -29.969 1.00 46.91 240 ASP A N 1
ATOM 1945 C CA . ASP A 1 240 ? 2.108 -1.762 -30.264 1.00 46.91 240 ASP A CA 1
ATOM 1946 C C . ASP A 1 240 ? 1.248 -0.764 -31.075 1.00 46.91 240 ASP A C 1
ATOM 1948 O O . ASP A 1 240 ? 1.662 -0.179 -32.080 1.00 46.91 240 ASP A O 1
ATOM 1952 N N . GLY A 1 241 ? 0.029 -0.506 -30.602 1.00 41.88 241 GLY A N 1
ATOM 1953 C CA . GLY A 1 241 ? -0.806 0.596 -31.031 1.00 41.88 241 GLY A CA 1
ATOM 1954 C C . GLY A 1 241 ? -0.193 1.898 -30.539 1.00 41.88 241 GLY A C 1
ATOM 1955 O O . GLY A 1 241 ? -0.558 2.412 -29.478 1.00 41.88 241 GLY A O 1
ATOM 1956 N N . GLY A 1 242 ? 0.751 2.420 -31.322 1.00 44.69 242 GLY A N 1
ATOM 1957 C CA . GLY A 1 242 ? 1.284 3.774 -31.253 1.00 44.69 242 GLY A CA 1
ATOM 1958 C C . GLY A 1 242 ? 0.174 4.818 -31.364 1.00 44.69 242 GLY A C 1
ATOM 1959 O O . GLY A 1 242 ? -0.004 5.459 -32.393 1.00 44.69 242 GLY A O 1
ATOM 1960 N N . GLY A 1 243 ? -0.573 5.009 -30.283 1.00 40.34 243 GLY A N 1
ATOM 1961 C CA . GLY A 1 243 ? -1.349 6.206 -30.031 1.00 40.34 243 GLY A CA 1
ATOM 1962 C C . GLY A 1 243 ? -0.411 7.225 -29.414 1.00 40.34 243 GLY A C 1
ATOM 1963 O O . GLY A 1 243 ? -0.155 7.179 -28.212 1.00 40.34 243 GLY A O 1
ATOM 1964 N N . GLY A 1 244 ? 0.141 8.104 -30.248 1.00 43.34 244 GLY A N 1
ATOM 1965 C CA . GLY A 1 244 ? 0.838 9.300 -29.798 1.00 43.34 244 GLY A CA 1
ATOM 1966 C C . GLY A 1 244 ? -0.120 10.179 -29.004 1.00 43.34 244 GLY A C 1
ATOM 1967 O O . GLY A 1 244 ? -0.776 11.044 -29.569 1.00 43.34 244 GLY A O 1
ATOM 1968 N N . ASP A 1 245 ? -0.209 9.938 -27.701 1.00 41.88 245 ASP A N 1
ATOM 1969 C CA . ASP A 1 245 ? -0.770 10.889 -26.758 1.00 41.88 245 ASP A CA 1
ATOM 1970 C C . ASP A 1 245 ? 0.406 11.669 -26.179 1.00 41.88 245 ASP A C 1
ATOM 1972 O O . ASP A 1 245 ? 1.090 11.242 -25.246 1.00 41.88 245 ASP A O 1
ATOM 1976 N N . SER A 1 246 ? 0.696 12.798 -26.819 1.00 43.53 246 SER A N 1
ATOM 1977 C CA . SER A 1 246 ? 1.572 13.853 -26.322 1.00 43.53 246 SER A CA 1
ATOM 1978 C C . SER A 1 246 ? 0.914 14.544 -25.123 1.00 43.53 246 SER A C 1
ATOM 1980 O O . SER A 1 246 ? 0.645 15.743 -25.155 1.00 43.53 246 SER A O 1
ATOM 1982 N N . GLY A 1 247 ? 0.628 13.770 -24.075 1.00 43.44 247 GLY A N 1
ATOM 1983 C CA . GLY A 1 247 ? 0.267 14.275 -22.764 1.00 43.44 247 GLY A CA 1
ATOM 1984 C C . GLY A 1 247 ? 1.498 14.941 -22.171 1.00 43.44 247 GLY A C 1
ATOM 1985 O O . GLY A 1 247 ? 2.412 14.272 -21.691 1.00 43.44 247 GLY A O 1
ATOM 1986 N N . SER A 1 248 ? 1.544 16.263 -22.286 1.00 45.38 248 SER A N 1
ATOM 1987 C CA . SER A 1 248 ? 2.558 17.127 -21.697 1.00 45.38 248 SER A CA 1
ATOM 1988 C C . SER A 1 248 ? 2.759 16.805 -20.213 1.00 45.38 248 SER A C 1
ATOM 1990 O O . SER A 1 248 ? 1.793 16.696 -19.458 1.00 45.38 248 SER A O 1
ATOM 1992 N N . GLU A 1 249 ? 4.022 16.714 -19.782 1.00 47.19 249 GLU A N 1
ATOM 1993 C CA . GLU A 1 249 ? 4.449 16.504 -18.385 1.00 47.19 249 GLU A CA 1
ATOM 1994 C C . GLU A 1 249 ? 3.824 17.495 -17.373 1.00 47.19 249 GLU A C 1
ATOM 1996 O O . GLU A 1 249 ? 3.862 17.249 -16.169 1.00 47.19 249 GLU A O 1
ATOM 2001 N N . SER A 1 250 ? 3.180 18.569 -17.840 1.00 44.22 250 SER A N 1
ATOM 2002 C CA . SER A 1 250 ? 2.475 19.567 -17.029 1.00 44.22 250 SER A CA 1
ATOM 2003 C C . SER A 1 250 ? 1.201 19.064 -16.331 1.00 44.22 250 SER A C 1
ATOM 2005 O O . SER A 1 250 ? 0.781 19.670 -15.346 1.00 44.22 250 SER A O 1
ATOM 2007 N N . ASP A 1 251 ? 0.592 17.957 -16.772 1.00 45.03 251 ASP A N 1
ATOM 2008 C CA . ASP A 1 251 ? -0.630 17.436 -16.129 1.00 45.03 251 ASP A CA 1
ATOM 2009 C C . ASP A 1 251 ? -0.348 16.634 -14.848 1.00 45.03 251 ASP A C 1
ATOM 2011 O O . ASP A 1 251 ? -1.235 16.458 -14.006 1.00 45.03 251 ASP A O 1
ATOM 2015 N N . PHE A 1 252 ? 0.893 16.176 -14.647 1.00 44.44 252 PHE A N 1
ATOM 2016 C CA . PHE A 1 252 ? 1.272 15.455 -13.431 1.00 44.44 252 PHE A CA 1
ATOM 2017 C C . PHE A 1 252 ? 1.493 16.404 -12.239 1.00 44.44 252 PHE A C 1
ATOM 2019 O O . PHE A 1 252 ? 1.156 16.051 -11.108 1.00 44.44 252 PHE A O 1
ATOM 2026 N N . GLU A 1 253 ? 1.981 17.628 -12.478 1.00 44.31 253 GLU A N 1
ATOM 2027 C CA . GLU A 1 253 ? 2.186 18.625 -11.414 1.00 44.31 253 GLU A CA 1
ATOM 2028 C C . GLU A 1 253 ? 0.877 19.311 -10.981 1.00 44.31 253 GLU A C 1
ATOM 2030 O O . GLU A 1 253 ? 0.664 19.532 -9.785 1.00 44.31 253 GLU A O 1
ATOM 2035 N N . HIS A 1 254 ? -0.079 19.541 -11.890 1.00 38.78 254 HIS A N 1
ATOM 2036 C CA . HIS A 1 254 ? -1.352 20.179 -11.525 1.00 38.78 254 HIS A CA 1
ATOM 2037 C C . HIS A 1 254 ? -2.349 19.259 -10.802 1.00 38.78 254 HIS A C 1
ATOM 2039 O O . HIS A 1 254 ? -3.161 19.746 -10.004 1.00 38.78 254 HIS A O 1
ATOM 2045 N N . ALA A 1 255 ? -2.263 17.936 -10.991 1.00 42.69 255 ALA A N 1
ATOM 2046 C CA . ALA A 1 255 ? -3.031 16.980 -10.191 1.00 42.69 255 ALA A CA 1
ATOM 2047 C C . ALA A 1 255 ? -2.545 16.921 -8.729 1.00 42.69 255 ALA A C 1
ATOM 2049 O O . ALA A 1 255 ? -3.338 16.651 -7.828 1.00 42.69 255 ALA A O 1
ATOM 2050 N N . TYR A 1 256 ? -1.266 17.216 -8.473 1.00 40.78 256 TYR A N 1
ATOM 2051 C CA . TYR A 1 256 ? -0.682 17.193 -7.131 1.00 40.78 256 TYR A CA 1
ATOM 2052 C C . TYR A 1 256 ? -1.031 18.455 -6.323 1.00 40.78 256 TYR A C 1
ATOM 2054 O O . TYR A 1 256 ? -1.380 18.366 -5.143 1.00 40.78 256 TYR A O 1
ATOM 2062 N N . GLU A 1 257 ? -1.043 19.631 -6.957 1.00 35.91 257 GLU A N 1
ATOM 2063 C CA . GLU A 1 257 ? -1.430 20.874 -6.274 1.00 35.91 257 GLU A CA 1
ATOM 2064 C C . GLU A 1 257 ? -2.950 21.038 -6.116 1.00 35.91 257 GLU A C 1
ATOM 2066 O O . GLU A 1 257 ? -3.390 21.591 -5.107 1.00 35.91 257 GLU A O 1
ATOM 2071 N N . SER A 1 258 ? -3.770 20.482 -7.019 1.00 36.03 258 SER A N 1
ATOM 2072 C CA . SER A 1 258 ? -5.238 20.572 -6.899 1.00 36.03 258 SER A CA 1
ATOM 2073 C C . SER A 1 258 ? -5.868 19.536 -5.954 1.00 36.03 258 SER A C 1
ATOM 2075 O O . SER A 1 258 ? -6.952 19.796 -5.438 1.00 36.03 258 SER A O 1
ATOM 2077 N N . ASN A 1 259 ? -5.194 18.414 -5.651 1.00 35.53 259 ASN A N 1
ATOM 2078 C CA . ASN A 1 259 ? -5.679 17.399 -4.693 1.00 35.53 259 ASN A CA 1
ATOM 2079 C C . ASN A 1 259 ? -4.953 17.389 -3.337 1.00 35.53 259 ASN A C 1
ATOM 2081 O O . ASN A 1 259 ? -5.347 16.648 -2.439 1.00 35.53 259 ASN A O 1
ATOM 2085 N N . SER A 1 260 ? -3.942 18.237 -3.123 1.00 33.19 260 SER A N 1
ATOM 2086 C CA . SER A 1 260 ? -3.305 18.388 -1.798 1.00 33.19 260 SER A CA 1
ATOM 2087 C C . SER A 1 260 ? -4.173 19.145 -0.773 1.00 33.19 260 SER A C 1
ATOM 2089 O O . SER A 1 260 ? -3.785 19.295 0.385 1.00 33.19 260 SER A O 1
ATOM 2091 N N . LYS A 1 261 ? -5.383 19.564 -1.173 1.00 38.34 261 LYS A N 1
ATOM 2092 C CA . LYS A 1 261 ? -6.472 20.030 -0.299 1.00 38.34 261 LYS A CA 1
ATOM 2093 C C . LYS A 1 261 ? -7.651 19.047 -0.305 1.00 38.34 261 LYS A C 1
ATOM 2095 O O . LYS A 1 261 ? -8.800 19.463 -0.432 1.00 38.34 261 LYS A O 1
ATOM 2100 N N . GLU A 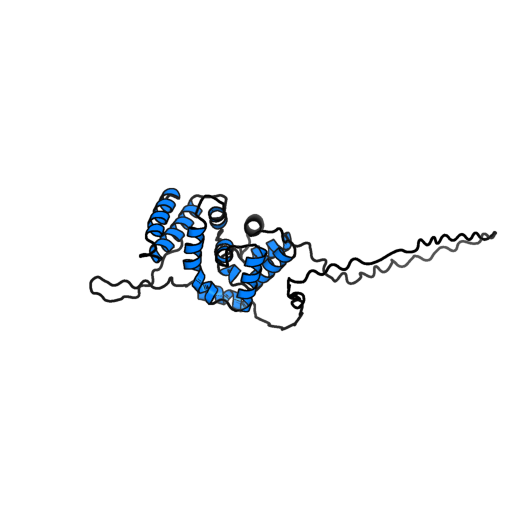1 262 ? -7.404 17.743 -0.201 1.00 41.72 262 GLU A N 1
ATOM 2101 C CA . GLU A 1 262 ? -8.501 16.793 0.015 1.00 41.72 262 GLU A CA 1
ATOM 2102 C C . GLU A 1 262 ? -9.027 16.925 1.452 1.00 41.72 262 GLU A C 1
ATOM 2104 O O . GLU A 1 262 ? -8.423 16.503 2.438 1.00 41.72 262 GLU A O 1
ATOM 2109 N N . LEU A 1 263 ? -10.179 17.583 1.536 1.00 38.25 263 LEU A N 1
ATOM 2110 C CA . LEU A 1 263 ? -11.054 17.625 2.692 1.00 38.25 263 LEU A CA 1
ATOM 2111 C C . LEU A 1 263 ? -11.464 16.195 3.057 1.00 38.25 263 LEU A C 1
ATOM 2113 O O . LEU A 1 263 ? -12.056 15.489 2.241 1.00 38.25 263 LEU A O 1
ATOM 2117 N N . LEU A 1 264 ? -11.196 15.792 4.301 1.00 39.84 264 LEU A N 1
ATOM 2118 C CA . LEU A 1 264 ? -11.872 14.649 4.916 1.00 39.84 264 LEU A CA 1
ATOM 2119 C C . LEU A 1 264 ? -13.399 14.811 4.751 1.00 39.84 264 LEU A C 1
ATOM 2121 O O . LEU A 1 264 ? -13.883 15.951 4.718 1.00 39.84 264 LEU A O 1
ATOM 2125 N N . PRO A 1 265 ? -14.175 13.714 4.658 1.00 41.09 265 PRO A N 1
ATOM 2126 C CA . PRO A 1 265 ? -15.631 13.796 4.574 1.00 41.09 265 PRO A CA 1
ATOM 2127 C C . PRO A 1 265 ? -16.169 14.701 5.691 1.00 41.09 265 PRO A C 1
ATOM 2129 O O . PRO A 1 265 ? -15.856 14.518 6.866 1.00 41.09 265 PRO A O 1
ATOM 2132 N N . ALA A 1 266 ? -16.926 15.734 5.305 1.00 40.69 266 ALA A N 1
ATOM 2133 C CA . ALA A 1 266 ? -17.401 16.759 6.226 1.00 40.69 266 ALA A CA 1
ATOM 2134 C C . ALA A 1 266 ? -18.245 16.130 7.345 1.00 40.69 266 ALA A C 1
ATOM 2136 O O . ALA A 1 266 ? -19.298 15.543 7.088 1.00 40.69 266 ALA A O 1
ATOM 2137 N N . VAL A 1 267 ? -17.798 16.293 8.590 1.00 45.81 267 VAL A N 1
ATOM 2138 C CA . VAL A 1 267 ? -18.515 15.818 9.774 1.00 45.81 267 VAL A CA 1
ATOM 2139 C C . VAL A 1 267 ? -19.735 16.709 9.985 1.00 45.81 267 VAL A C 1
ATOM 2141 O O . VAL A 1 267 ? -19.618 17.901 10.266 1.00 45.81 267 VAL A O 1
ATOM 2144 N N . LEU A 1 268 ? -20.933 16.139 9.847 1.00 38.38 268 LEU A N 1
ATOM 2145 C CA . LEU A 1 268 ? -22.174 16.820 10.208 1.00 38.38 268 LEU A CA 1
ATOM 2146 C C . LEU A 1 268 ? -22.311 16.802 11.734 1.00 38.38 268 LEU A C 1
ATOM 2148 O O . LEU A 1 268 ? -22.878 15.875 12.309 1.00 38.38 268 LEU A O 1
ATOM 2152 N N . GLN A 1 269 ? -21.796 17.831 12.406 1.00 43.19 269 GLN A N 1
ATOM 2153 C CA . GLN A 1 269 ? -22.105 18.047 13.816 1.00 43.19 269 GLN A CA 1
ATOM 2154 C C . GLN A 1 269 ? -23.457 18.757 13.941 1.00 43.19 269 GLN A C 1
ATOM 2156 O O . GLN A 1 269 ? -23.655 19.865 13.439 1.00 43.19 269 GLN A O 1
ATOM 2161 N N . LYS A 1 270 ? -24.398 18.098 14.629 1.00 37.22 270 LYS A N 1
ATOM 2162 C CA . LYS A 1 270 ? -25.564 18.767 15.211 1.00 37.22 270 LYS A CA 1
ATOM 2163 C C . LYS A 1 270 ? -25.100 19.479 16.471 1.00 37.22 270 LYS A C 1
ATOM 2165 O O . LYS A 1 270 ? -24.624 18.834 17.404 1.00 37.22 270 LYS A O 1
ATOM 2170 N N . ASP A 1 271 ? -25.254 20.793 16.502 1.00 53.66 271 ASP A N 1
ATOM 2171 C CA . ASP A 1 271 ? -25.146 21.526 17.754 1.00 53.66 271 ASP A CA 1
ATOM 2172 C C . ASP A 1 271 ? -26.330 21.177 18.679 1.00 53.66 271 ASP A C 1
ATOM 2174 O O . ASP A 1 271 ? -27.338 20.596 18.264 1.00 53.66 271 ASP A O 1
ATOM 2178 N N . GLY A 1 272 ? -26.224 21.531 19.964 1.00 48.38 272 GLY A N 1
ATOM 2179 C CA . GLY A 1 272 ? -27.261 21.266 20.975 1.00 48.38 272 GLY A CA 1
ATOM 2180 C C . GLY A 1 272 ? -28.623 21.926 20.702 1.00 48.38 272 GLY A C 1
ATOM 2181 O O . GLY A 1 272 ? -29.526 21.809 21.523 1.00 48.38 272 GLY A O 1
ATOM 2182 N N . ARG A 1 273 ? -28.782 22.622 19.565 1.00 60.50 273 ARG A N 1
ATOM 2183 C CA . ARG A 1 273 ? -30.033 23.220 19.075 1.00 60.50 273 ARG A CA 1
ATOM 2184 C C . ARG A 1 273 ? -30.558 22.551 17.797 1.00 60.50 273 ARG A C 1
ATOM 2186 O O . ARG A 1 273 ? -31.552 23.010 17.241 1.00 60.50 273 ARG A O 1
ATOM 2193 N N . GLY A 1 274 ? -29.919 21.476 17.333 1.00 48.16 274 GLY A N 1
ATOM 2194 C CA . GLY A 1 274 ? -30.368 20.677 16.194 1.00 48.16 274 GLY A CA 1
ATOM 2195 C C . GLY A 1 274 ? -30.064 21.273 14.817 1.00 48.16 274 GLY A C 1
ATOM 2196 O O . GLY A 1 274 ? -30.574 20.745 13.827 1.00 48.16 274 GLY A O 1
ATOM 2197 N N . LYS A 1 275 ? -29.238 22.322 14.717 1.00 46.69 275 LYS A N 1
ATOM 2198 C CA . LYS A 1 275 ? -28.774 22.862 13.436 1.00 46.69 275 LYS A CA 1
ATOM 2199 C C . LYS A 1 275 ? -27.530 22.105 12.981 1.00 46.69 275 LYS A C 1
ATOM 2201 O O . LYS A 1 275 ? -26.606 21.841 13.746 1.00 46.69 275 LYS A O 1
ATOM 2206 N N . ILE A 1 276 ? -27.536 21.711 11.712 1.00 44.62 276 ILE A N 1
ATOM 2207 C CA . ILE A 1 276 ? -26.424 20.997 11.093 1.00 44.62 276 ILE A CA 1
ATOM 2208 C C . ILE A 1 276 ? -25.470 22.041 10.521 1.00 44.62 276 ILE A C 1
ATOM 2210 O O . ILE A 1 276 ? -25.800 22.715 9.545 1.00 44.62 276 ILE A O 1
ATOM 2214 N N . HIS A 1 277 ? -24.292 22.169 11.123 1.00 40.28 277 HIS A N 1
ATOM 2215 C CA . HIS A 1 277 ? -23.220 23.000 10.593 1.00 40.28 277 HIS A CA 1
ATOM 2216 C C . HIS A 1 277 ? -22.214 22.111 9.854 1.00 40.28 277 HIS A C 1
ATOM 2218 O O . HIS A 1 277 ? -21.716 21.133 10.405 1.00 40.28 277 HIS A O 1
ATOM 2224 N N . LYS A 1 278 ? -21.914 22.444 8.591 1.00 37.47 278 LYS A N 1
ATOM 2225 C CA . LYS A 1 278 ? -20.771 21.867 7.872 1.00 37.47 278 LYS A CA 1
ATOM 2226 C C . LYS A 1 278 ? -19.504 22.549 8.386 1.00 37.47 278 LYS A C 1
ATOM 2228 O O . LYS A 1 278 ? -19.234 23.685 8.006 1.00 37.47 278 LYS A O 1
ATOM 2233 N N . SER A 1 279 ? -18.751 21.879 9.250 1.00 39.94 279 SER A N 1
ATOM 2234 C CA . SER A 1 279 ? -17.416 22.312 9.663 1.00 39.94 279 SER A CA 1
ATOM 2235 C C . SER A 1 279 ? -16.360 21.477 8.938 1.00 39.94 279 SER A C 1
ATOM 2237 O O . SER A 1 279 ? -16.385 20.249 8.952 1.00 39.94 279 SER A O 1
ATOM 2239 N N . LEU A 1 280 ? -15.438 22.158 8.255 1.00 34.69 280 LEU A N 1
ATOM 2240 C CA . LEU A 1 280 ? -14.267 21.532 7.646 1.00 34.69 280 LEU A CA 1
ATOM 2241 C C . LEU A 1 280 ? -13.237 21.327 8.760 1.00 34.69 280 LEU A C 1
ATOM 2243 O O . LEU A 1 280 ? -12.697 22.299 9.288 1.00 34.69 280 LEU A O 1
ATOM 2247 N N . LEU A 1 281 ? -13.005 20.077 9.164 1.00 35.56 281 LEU A N 1
ATOM 2248 C CA . LEU A 1 281 ? -11.953 19.755 10.124 1.00 35.56 281 LEU A CA 1
ATOM 2249 C C . LEU A 1 281 ? -10.601 19.797 9.408 1.00 35.56 281 LEU A C 1
ATOM 2251 O O . LEU A 1 281 ? -10.272 18.919 8.6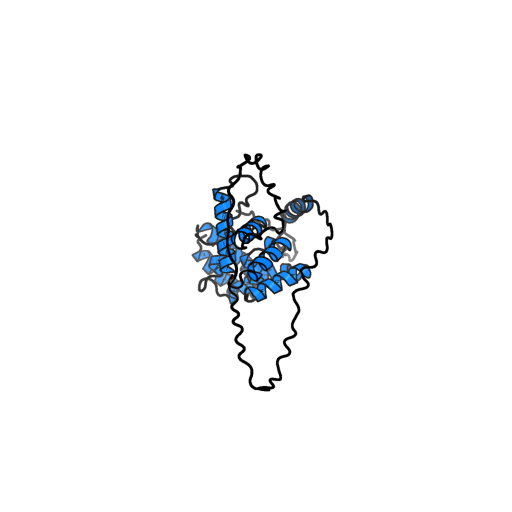16 1.00 35.56 281 LEU A O 1
ATOM 2255 N N . TYR A 1 282 ? -9.826 20.838 9.700 1.00 30.73 282 TYR A N 1
ATOM 2256 C CA . TYR A 1 282 ? -8.413 20.915 9.358 1.00 30.73 282 TYR A CA 1
ATOM 2257 C C . TYR A 1 282 ? -7.621 20.182 10.442 1.00 30.73 282 TYR A C 1
ATOM 2259 O O . TYR A 1 282 ? -7.528 20.660 11.574 1.00 30.73 282 TYR A O 1
ATOM 2267 N N . VAL A 1 283 ? -7.076 19.011 10.117 1.00 32.06 283 VAL A N 1
ATOM 2268 C CA . VAL A 1 283 ? -6.093 18.337 10.971 1.00 32.06 283 VAL A CA 1
ATOM 2269 C C . VAL A 1 283 ? -4.713 18.705 10.426 1.00 32.06 283 VAL A C 1
ATOM 2271 O O . VAL A 1 283 ? -4.402 18.315 9.300 1.00 32.06 283 VAL A O 1
ATOM 2274 N N . PRO A 1 284 ? -3.887 19.476 11.155 1.00 27.41 284 PRO A N 1
ATOM 2275 C CA . PRO A 1 284 ? -2.515 19.701 10.732 1.00 27.41 284 PRO A CA 1
ATOM 2276 C C . PRO A 1 284 ? -1.771 18.361 10.744 1.00 27.41 284 PRO A C 1
ATOM 2278 O O . PRO A 1 284 ? -1.738 17.672 11.763 1.00 27.41 284 PRO A O 1
ATOM 2281 N N . LEU A 1 285 ? -1.206 17.996 9.594 1.00 31.66 285 LEU A N 1
ATOM 2282 C CA . LEU A 1 285 ? -0.243 16.905 9.473 1.00 31.66 285 LEU A CA 1
ATOM 2283 C C . LEU A 1 285 ? 0.992 17.283 10.305 1.00 31.66 285 LEU A C 1
ATOM 2285 O O . LEU A 1 285 ? 1.600 18.325 10.047 1.00 31.66 285 LEU A O 1
ATOM 2289 N N . CYS A 1 286 ? 1.299 16.484 11.328 1.00 32.59 286 CYS A N 1
ATOM 2290 C CA . CYS A 1 286 ? 2.572 16.542 12.047 1.00 32.59 286 CYS A CA 1
ATOM 2291 C C . CYS A 1 286 ? 3.690 15.923 11.204 1.00 32.59 286 CYS A C 1
ATOM 2293 O O . CYS A 1 286 ? 3.407 14.926 10.502 1.00 32.59 286 CYS A O 1
#

Organism: NCBI:txid2082293

Radius of gyration: 31.28 Å; Cα contacts (8 Å, |Δi|>4): 185; chains: 1; bounding box: 89×73×80 Å

Foldseek 3Di:
DALVVLVVLLVVCLVVCVPPVVSNLVSVVVNQVNVVVVPDPDHPLLVCPDPDDHPPVSLVVNLCVVCVVVLVPADPLLNVLLVLLCVLQVHPDSSNVCSQANSQQSNDPLLSVLVSVLCVQPSVDHSSNVSVLLLVLLVVCVVPPPDPDRDPDSNHGDSVSSVVSSVVRPDPPPPPDVPPPPPPPDPDDDDDDDDDDDDDDDDDDDDDDDDDDDDDDDDDDDDDDDDPPPPPPPVPPPPPPPPPPPPDPVVVVVVCVVCVPDFDDFDQDQDPVRDTDRDGDDDDDD

Mean predicted aligned error: 17.03 Å

Solvent-accessible surface area (backbone atoms only — not comparable to full-atom values): 18472 Å² total; per-residue (Å²): 122,54,48,71,59,27,50,56,49,24,55,56,29,51,76,44,24,97,84,36,51,69,56,24,52,52,30,48,51,46,30,50,54,22,44,66,71,66,70,57,91,67,54,68,51,57,53,49,72,38,90,90,72,46,59,66,70,57,54,49,53,55,35,38,77,72,40,44,68,65,59,73,69,45,55,70,73,47,44,53,47,51,55,50,44,25,61,68,46,69,45,100,41,65,46,58,54,39,61,67,44,28,63,70,35,68,71,29,59,68,41,43,52,48,51,48,52,46,42,68,77,37,67,87,50,42,66,66,58,51,53,53,44,36,48,52,44,47,57,48,43,60,73,72,51,85,57,93,83,72,75,86,54,86,89,59,58,50,62,67,37,51,54,53,35,39,61,74,71,43,76,81,74,77,66,91,70,78,68,76,76,75,72,69,72,74,82,76,72,85,77,80,88,76,83,84,87,88,79,90,82,86,87,88,86,88,86,88,83,89,83,85,85,79,86,83,86,85,85,80,88,74,91,76,82,88,75,90,73,75,78,71,79,76,76,81,77,75,70,83,72,84,71,88,72,85,73,60,78,67,61,66,58,52,55,52,68,68,53,73,71,70,74,65,84,67,52,75,47,63,49,102,82,70,51,75,46,85,49,82,79,82,75,82,84,127

pLDDT: mean 70.9, std 23.69, range [27.41, 98.19]

Nearest PDB structures (foldseek):
  3lsn-assembly1_A-2  TM=2.411E-01  e=5.911E+00  Pseudomonas protegens Pf-5

Secondary structure (DSSP, 8-state):
--HHHHHHHHHHHHHTTTT-HHHHHHHHHHHHHHHHHTT-SS-HHHHHHSTTSS-HHHHHHHHHHHHHHHHHTS-HHHHHHHHHHHHHTT-SSHHHHHHHH-HHHHT-HHHHHHHHHHHHH-TT--HHHHHHHHHHHHHHHHHH--STT--S-TT---HHHHHHHHHHHS-----S-------PPP-PPPPPP------------------------------------------TT-----------THHHHHHHHHHTT-PPPPEEEEPTTS-EEEE-------